Protein AF-A0A2E8SQ05-F1 (afdb_monomer_lite)

Sequence (276 aa):
MAEPPDSGTPGEGAPTALEGGAYDLIKQRLNDQGATLREELGKLDERRAQVFGSKKLELKKMARVSTQLNCEPRDMIQLGHDHFLFGFNVELGLKQGQLSDVFAVYDYDEAAEEFKEGDLSILHDAKFQERFGVMFSVNKDARFHRFAQVGSNFYMVFRTGSKVGDVTVYKWLINPDGQLVYDHDRAANEYLTTAFPAEFNFQWINPTPSDVRHGDNPHVSIQDRVFVECVGGDLTIKIEDNTATGEGIYSEPVEDRNQKVDDAEIQYAIQGALIL

Secondary structure (DSSP, 8-state):
-PPPP---PPPTTS-SS-SSHHHHHHHHHHHHHHHHHHHHHHHHHHHHHHHH------------PPPSS-EEEEEEEEETTTEEEEEEEE--SS----GGGTEEEEEEETTTTEEEEE-GGGG--HHHHHHHHHHHHH-TT-EEEEEEEETTEEEEEEE-SSSTT-EEEEEEEE-TTS-EEEEESB-HHHHHHHSS--SSSS--BPPPGGGEEPSSS-EEEETTTEEEEEETTEEEEESS--SSS---SEEEE-SSTT--GGG----B-EETTEE-

pLDDT: mean 86.64, std 13.63, range [35.69, 98.25]

Radius of gyration: 29.86 Å; chains: 1; bounding box: 70×53×77 Å

Structure (mmCIF, N/CA/C/O backbone):
data_AF-A0A2E8SQ05-F1
#
_entry.id   AF-A0A2E8SQ05-F1
#
loop_
_atom_site.group_PDB
_atom_site.id
_atom_site.type_symbol
_atom_site.label_atom_id
_atom_site.label_alt_id
_atom_site.label_comp_id
_atom_site.label_asym_id
_atom_site.label_entity_id
_atom_site.label_seq_id
_atom_site.pdbx_PDB_ins_code
_atom_site.Cartn_x
_atom_site.Cartn_y
_atom_site.Cartn_z
_atom_site.occupancy
_atom_site.B_iso_or_equiv
_atom_site.auth_seq_id
_atom_site.auth_comp_id
_atom_site.auth_asym_id
_atom_site.auth_atom_id
_atom_site.pdbx_PDB_model_num
ATOM 1 N N . MET A 1 1 ? 33.807 3.187 16.798 1.00 40.59 1 MET A N 1
ATOM 2 C CA . MET A 1 1 ? 34.301 2.873 18.153 1.00 40.59 1 MET A CA 1
ATOM 3 C C . MET A 1 1 ? 33.608 3.851 19.086 1.00 40.59 1 MET A C 1
ATOM 5 O O . MET A 1 1 ? 34.033 4.994 19.142 1.00 40.59 1 MET A O 1
ATOM 9 N N . ALA A 1 2 ? 32.460 3.476 19.650 1.00 38.06 2 ALA A N 1
ATOM 10 C CA . ALA A 1 2 ? 31.733 4.334 20.585 1.00 38.06 2 ALA A CA 1
ATOM 11 C C . ALA A 1 2 ? 32.234 4.038 22.004 1.00 38.06 2 ALA A C 1
ATOM 13 O O . ALA A 1 2 ? 32.417 2.868 22.345 1.00 38.06 2 ALA A O 1
ATOM 14 N N . GLU A 1 3 ? 32.514 5.088 22.774 1.00 42.22 3 GLU A N 1
ATOM 15 C CA . GLU A 1 3 ? 32.929 4.990 24.174 1.00 42.22 3 GLU A CA 1
ATOM 16 C C . GLU A 1 3 ? 31.836 4.333 25.033 1.00 42.22 3 GLU A C 1
ATOM 18 O O . GLU A 1 3 ? 30.645 4.501 24.749 1.00 42.22 3 GLU A O 1
ATOM 23 N N . PRO A 1 4 ? 32.219 3.562 26.068 1.00 40.75 4 PRO A N 1
ATOM 24 C CA . PRO A 1 4 ? 31.259 2.983 26.992 1.00 40.75 4 PRO A CA 1
ATOM 25 C C . PRO A 1 4 ? 30.628 4.089 27.855 1.00 40.75 4 PRO A C 1
ATOM 27 O O . PRO A 1 4 ? 31.281 5.097 28.131 1.00 40.75 4 PRO A O 1
ATOM 30 N N . PRO A 1 5 ? 29.367 3.925 28.287 1.00 42.03 5 PRO A N 1
ATOM 31 C CA . PRO A 1 5 ? 28.694 4.931 29.091 1.00 42.03 5 PRO A CA 1
ATOM 32 C C . PRO A 1 5 ? 29.326 5.039 30.484 1.00 42.03 5 PRO A C 1
ATOM 34 O O . PRO A 1 5 ? 29.653 4.033 31.115 1.00 42.03 5 PRO A O 1
ATOM 37 N N . ASP A 1 6 ? 29.463 6.284 30.936 1.00 47.88 6 ASP A N 1
ATOM 38 C CA . ASP A 1 6 ? 29.950 6.695 32.250 1.00 47.88 6 ASP A CA 1
ATOM 39 C C . ASP A 1 6 ? 29.041 6.141 33.358 1.00 47.88 6 ASP A C 1
ATOM 41 O O . ASP A 1 6 ? 27.915 6.598 33.579 1.00 47.88 6 ASP A O 1
ATOM 45 N N . SER A 1 7 ? 29.510 5.088 34.025 1.00 46.34 7 SER A N 1
ATOM 46 C CA . SER A 1 7 ? 28.875 4.524 35.209 1.00 46.34 7 SER A CA 1
ATOM 47 C C . SER A 1 7 ? 29.194 5.427 36.399 1.00 46.34 7 SER A C 1
ATOM 49 O O . SER A 1 7 ? 30.229 5.262 37.046 1.00 46.34 7 SER A O 1
ATOM 51 N N . GLY A 1 8 ? 28.307 6.396 36.640 1.00 42.50 8 GLY A N 1
ATOM 52 C CA . GLY A 1 8 ? 28.412 7.374 37.719 1.00 42.50 8 GLY A CA 1
ATOM 53 C C . GLY A 1 8 ? 28.815 6.766 39.067 1.00 42.50 8 GLY A C 1
ATOM 54 O O . GLY A 1 8 ? 28.400 5.669 39.442 1.00 42.50 8 GLY A O 1
ATOM 55 N N . THR A 1 9 ? 29.651 7.505 39.791 1.00 49.28 9 THR A N 1
ATOM 56 C CA . THR A 1 9 ? 30.243 7.117 41.072 1.00 49.28 9 THR A CA 1
ATOM 57 C C . THR A 1 9 ? 29.165 6.785 42.118 1.00 49.28 9 THR A C 1
ATOM 59 O O . THR A 1 9 ? 28.257 7.598 42.316 1.00 49.28 9 THR A O 1
ATOM 62 N N . PRO A 1 10 ? 29.244 5.644 42.833 1.00 45.12 10 PRO A N 1
ATOM 63 C CA . PRO A 1 10 ? 28.259 5.297 43.853 1.00 45.12 10 PRO A CA 1
ATOM 64 C C . PRO A 1 10 ? 28.357 6.236 45.059 1.00 45.12 10 PRO A C 1
ATOM 66 O O . PRO A 1 10 ? 29.438 6.441 45.611 1.00 45.12 10 PRO A O 1
ATOM 69 N N . GLY A 1 11 ? 27.217 6.787 45.482 1.00 41.09 11 GLY A N 1
ATOM 70 C CA . GLY A 1 11 ? 27.104 7.542 46.728 1.00 41.09 11 GLY A CA 1
ATOM 71 C C . GLY A 1 11 ? 27.398 6.664 47.949 1.00 41.09 11 GLY A C 1
ATOM 72 O O . GLY A 1 11 ? 26.897 5.544 48.060 1.00 41.09 11 GLY A O 1
ATOM 73 N N . GLU A 1 12 ? 28.211 7.188 48.866 1.00 44.25 12 GLU A N 1
ATOM 74 C CA . GLU A 1 12 ? 28.531 6.580 50.160 1.00 44.25 12 GLU A CA 1
ATOM 75 C C . GLU A 1 12 ? 27.255 6.306 50.975 1.00 44.25 12 GLU A C 1
ATOM 77 O O . GLU A 1 12 ? 26.522 7.233 51.322 1.00 44.25 12 GLU A O 1
ATOM 82 N N . GLY A 1 13 ? 27.010 5.033 51.316 1.00 48.56 13 GLY A N 1
ATOM 83 C CA . GLY A 1 13 ? 26.038 4.662 52.354 1.00 48.56 13 GLY A CA 1
ATOM 84 C C . GLY A 1 13 ? 25.054 3.525 52.057 1.00 48.56 13 GLY A C 1
ATOM 85 O O . GLY A 1 13 ? 24.165 3.301 52.875 1.00 48.56 13 GLY A O 1
ATOM 86 N N . ALA A 1 14 ? 25.180 2.783 50.952 1.00 35.69 14 ALA A N 1
ATOM 87 C CA . ALA A 1 14 ? 24.379 1.573 50.720 1.00 35.69 14 ALA A CA 1
ATOM 88 C C . ALA A 1 14 ? 25.162 0.299 51.111 1.00 35.69 14 ALA A C 1
ATOM 90 O O . ALA A 1 14 ? 26.356 0.213 50.821 1.00 35.69 14 ALA A O 1
ATOM 91 N N . PRO A 1 15 ? 24.535 -0.694 51.774 1.00 42.50 15 PRO A N 1
ATOM 92 C CA . PRO A 1 15 ? 25.227 -1.879 52.267 1.00 42.50 15 PRO A CA 1
ATOM 93 C C . PRO A 1 15 ? 25.796 -2.711 51.111 1.00 42.50 15 PRO A C 1
ATOM 95 O O . PRO A 1 15 ? 25.073 -3.318 50.321 1.00 42.50 15 PRO A O 1
ATOM 98 N N . THR A 1 16 ? 27.122 -2.770 51.069 1.00 50.41 16 THR A N 1
ATOM 99 C CA . THR A 1 16 ? 27.985 -3.600 50.224 1.00 50.41 16 THR A CA 1
ATOM 100 C C . THR A 1 16 ? 27.879 -5.086 50.599 1.00 50.41 16 THR A C 1
ATOM 102 O O . THR A 1 16 ? 28.820 -5.681 51.119 1.00 50.41 16 THR A O 1
ATOM 105 N N . ALA A 1 17 ? 26.708 -5.701 50.382 1.00 46.59 17 ALA A N 1
ATOM 106 C CA . ALA A 1 17 ? 26.493 -7.127 50.678 1.00 46.59 17 ALA A CA 1
ATOM 107 C C . ALA A 1 17 ? 25.521 -7.881 49.738 1.00 46.59 17 ALA A C 1
ATOM 109 O O . ALA A 1 17 ? 25.139 -9.007 50.054 1.00 46.59 17 ALA A O 1
ATOM 110 N N . LEU A 1 18 ? 25.114 -7.314 48.593 1.00 47.00 18 LEU A N 1
ATOM 111 C CA . LEU A 1 18 ? 24.154 -7.956 47.668 1.00 47.00 18 LEU A CA 1
ATOM 112 C C . LEU A 1 18 ? 24.484 -7.803 46.167 1.00 47.00 18 LEU A C 1
ATOM 114 O O . LEU A 1 18 ? 23.642 -8.107 45.324 1.00 47.00 18 LEU A O 1
ATOM 118 N N . GLU A 1 19 ? 25.693 -7.376 45.800 1.00 51.09 19 GLU A N 1
ATOM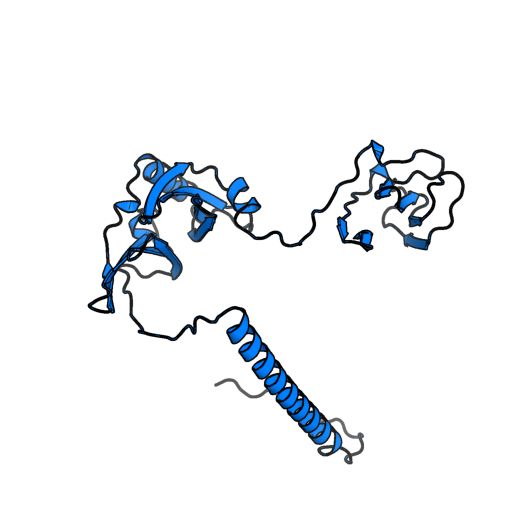 119 C CA . GLU A 1 19 ? 26.110 -7.332 44.391 1.00 51.09 19 GLU A CA 1
ATOM 120 C C . GLU A 1 19 ? 26.580 -8.720 43.921 1.00 51.09 19 GLU A C 1
ATOM 122 O O . GLU A 1 19 ? 27.556 -9.270 44.428 1.00 51.09 19 GLU A O 1
ATOM 127 N N . GLY A 1 20 ? 25.845 -9.309 42.971 1.00 55.41 20 GLY A N 1
ATOM 128 C CA . GLY A 1 20 ? 26.181 -10.565 42.287 1.00 55.41 20 GLY A CA 1
ATOM 129 C C . GLY A 1 20 ? 25.083 -11.624 42.396 1.00 55.41 20 GLY A C 1
ATOM 130 O O . GLY A 1 20 ? 24.397 -11.923 41.428 1.00 55.41 20 GLY A O 1
ATOM 131 N N . GLY A 1 21 ? 24.828 -12.160 43.592 1.00 72.06 21 GLY A N 1
ATOM 132 C CA . GLY A 1 21 ? 24.039 -13.395 43.734 1.00 72.06 21 GLY A CA 1
ATOM 133 C C . GLY A 1 21 ? 22.577 -13.322 43.268 1.00 72.06 21 GLY A C 1
ATOM 134 O O . GLY A 1 21 ? 22.122 -14.188 42.525 1.00 72.06 21 GLY A O 1
ATOM 135 N N . ALA A 1 22 ? 21.819 -12.306 43.694 1.00 82.38 22 ALA A N 1
ATOM 136 C CA . ALA A 1 22 ? 20.383 -12.235 43.400 1.00 82.38 22 ALA A CA 1
ATOM 137 C C . ALA A 1 22 ? 20.098 -11.832 41.944 1.00 82.38 22 ALA A C 1
ATOM 139 O O . ALA A 1 22 ? 19.229 -12.418 41.298 1.00 82.38 22 ALA A O 1
ATOM 140 N N . TYR A 1 23 ? 20.850 -10.860 41.422 1.00 86.12 23 TYR A N 1
ATOM 141 C CA . TYR A 1 23 ? 20.726 -10.412 40.036 1.00 86.12 23 TYR A CA 1
ATOM 142 C C . TYR A 1 23 ? 21.141 -11.512 39.053 1.00 86.12 23 TYR A C 1
ATOM 144 O O . TYR A 1 23 ? 20.375 -11.829 38.139 1.00 86.12 23 TYR A O 1
ATOM 152 N N . ASP A 1 24 ? 22.294 -12.154 39.272 1.00 88.12 24 ASP A N 1
ATOM 153 C CA . ASP A 1 24 ? 22.778 -13.213 38.383 1.00 88.12 24 ASP A CA 1
ATOM 154 C C . ASP A 1 24 ? 21.857 -14.439 38.413 1.00 88.12 24 ASP A C 1
ATOM 156 O O . ASP A 1 24 ? 21.588 -15.035 37.369 1.00 88.12 24 ASP A O 1
ATOM 160 N N . LEU A 1 25 ? 21.273 -14.760 39.574 1.00 90.69 25 LEU A N 1
ATOM 161 C CA . LEU A 1 25 ? 20.281 -15.828 39.700 1.00 90.69 25 LEU A CA 1
ATOM 162 C C . LEU A 1 25 ? 18.993 -15.523 38.920 1.00 90.69 25 LEU A C 1
ATOM 164 O O . LEU A 1 25 ? 18.458 -16.405 38.247 1.00 90.69 25 LEU A O 1
ATOM 168 N N . ILE A 1 26 ? 18.478 -14.291 38.996 1.00 91.69 26 ILE A N 1
ATOM 169 C CA . ILE A 1 26 ? 17.289 -13.881 38.231 1.00 91.69 26 ILE A CA 1
ATOM 170 C C . ILE A 1 26 ? 17.593 -13.912 36.730 1.00 91.69 26 ILE A C 1
ATOM 172 O O . ILE A 1 26 ? 16.801 -14.451 35.956 1.00 91.69 26 ILE A O 1
ATOM 176 N N . LYS A 1 27 ? 18.756 -13.402 36.313 1.00 93.75 27 LYS A N 1
ATOM 177 C CA . LYS A 1 27 ? 19.206 -13.425 34.916 1.00 93.75 27 LYS A CA 1
ATOM 178 C C . LYS A 1 27 ? 19.327 -14.851 34.379 1.00 93.75 27 LYS A C 1
ATOM 180 O O . LYS A 1 27 ? 18.863 -15.124 33.274 1.00 93.75 27 LYS A O 1
ATOM 185 N N . GLN A 1 28 ? 19.903 -15.765 35.159 1.00 94.69 28 GLN A N 1
ATOM 186 C CA . GLN A 1 28 ? 19.996 -17.176 34.789 1.00 94.69 28 GLN A CA 1
ATOM 187 C C . GLN A 1 28 ? 18.604 -17.794 34.612 1.00 94.69 28 GLN A C 1
ATOM 189 O O . GLN A 1 28 ? 18.329 -18.375 33.567 1.00 94.69 28 GLN A O 1
ATOM 194 N N . ARG A 1 29 ? 17.685 -17.577 35.562 1.00 95.38 29 ARG A N 1
ATOM 195 C CA . ARG A 1 29 ? 16.304 -18.082 35.465 1.00 95.38 29 ARG A CA 1
ATOM 196 C C . ARG A 1 29 ? 15.565 -17.561 34.234 1.00 95.38 29 ARG A C 1
ATOM 198 O O . ARG A 1 29 ? 14.868 -18.330 33.579 1.00 95.38 29 ARG A O 1
ATOM 205 N N . LEU A 1 30 ? 15.716 -16.276 33.909 1.00 96.06 30 LEU A N 1
ATOM 206 C CA . LEU A 1 30 ? 15.117 -15.692 32.706 1.00 96.06 30 LEU A CA 1
ATOM 207 C C . LEU A 1 30 ? 15.701 -16.305 31.427 1.00 96.06 30 LEU A C 1
ATOM 209 O O . LEU A 1 30 ? 14.957 -16.582 30.488 1.00 96.06 30 LEU A O 1
ATOM 213 N N . ASN A 1 31 ? 17.009 -16.567 31.393 1.00 96.38 31 ASN A N 1
ATOM 214 C CA . ASN A 1 31 ? 17.643 -17.244 30.263 1.00 96.38 31 ASN A CA 1
ATOM 215 C C . ASN A 1 31 ? 17.150 -18.687 30.102 1.00 96.38 31 ASN A C 1
ATOM 217 O O . ASN A 1 31 ? 16.868 -19.093 28.973 1.00 96.38 31 ASN A O 1
ATOM 221 N N . ASP A 1 32 ? 16.996 -19.426 31.202 1.00 96.88 32 ASP A N 1
ATOM 222 C CA . ASP A 1 32 ? 16.498 -20.807 31.206 1.00 96.88 32 ASP A CA 1
ATOM 223 C C . ASP A 1 32 ? 15.031 -20.873 30.743 1.00 96.88 32 ASP A C 1
ATOM 225 O O . ASP A 1 32 ? 14.661 -21.694 29.897 1.00 96.88 32 ASP A O 1
ATOM 229 N N . GLN A 1 33 ? 14.191 -19.950 31.225 1.00 96.56 33 GLN A N 1
ATOM 230 C CA . GLN A 1 33 ? 12.811 -19.798 30.751 1.00 96.56 33 GLN A CA 1
ATOM 231 C C . GLN A 1 33 ? 12.761 -19.410 29.271 1.00 96.56 33 GLN A C 1
ATOM 233 O O . GLN A 1 33 ? 11.983 -19.982 28.510 1.00 96.56 33 GLN A O 1
ATOM 238 N N . GLY A 1 34 ? 13.622 -18.486 28.837 1.00 97.50 34 GLY A N 1
ATOM 239 C CA . GLY A 1 34 ? 13.743 -18.104 27.433 1.00 97.50 34 GLY A CA 1
ATOM 240 C C . GLY A 1 34 ? 14.205 -19.260 26.544 1.00 97.50 34 GLY A C 1
ATOM 241 O O . GLY A 1 34 ? 13.748 -19.375 25.409 1.00 97.50 34 GLY A O 1
ATOM 242 N N . ALA A 1 35 ? 15.086 -20.132 27.040 1.00 97.25 35 ALA A N 1
ATOM 243 C CA . ALA A 1 35 ? 15.515 -21.332 26.326 1.00 97.25 35 ALA A CA 1
ATOM 244 C C . ALA A 1 35 ? 14.366 -22.337 26.185 1.00 97.25 35 ALA A C 1
ATOM 246 O O . ALA A 1 35 ? 14.103 -22.794 25.075 1.00 97.25 35 ALA A O 1
ATOM 247 N N . THR A 1 36 ? 13.634 -22.584 27.273 1.00 97.25 36 THR A N 1
ATOM 248 C CA . THR A 1 36 ? 12.448 -23.453 27.278 1.00 97.25 36 THR A CA 1
ATOM 249 C C . THR A 1 36 ? 11.384 -22.937 26.306 1.00 97.25 36 THR A C 1
ATOM 251 O O . THR A 1 36 ? 10.864 -23.687 25.486 1.00 97.25 36 THR A O 1
ATOM 254 N N . LEU A 1 37 ? 11.100 -21.631 26.333 1.00 96.94 37 LEU A N 1
ATOM 255 C CA . LEU A 1 37 ? 10.136 -21.011 25.425 1.00 96.94 37 LEU A CA 1
ATOM 256 C C . LEU A 1 37 ? 10.558 -21.143 23.957 1.00 96.94 37 LEU A C 1
ATOM 258 O O . LEU A 1 37 ? 9.723 -21.442 23.109 1.00 96.94 37 LEU A O 1
ATOM 262 N N . ARG A 1 38 ? 11.844 -20.937 23.642 1.00 97.06 38 ARG A N 1
ATOM 263 C CA . ARG A 1 38 ? 12.364 -21.124 22.278 1.00 97.06 38 ARG A CA 1
ATOM 264 C C . ARG A 1 38 ? 12.223 -22.568 21.802 1.00 97.06 38 ARG A C 1
ATOM 266 O O . ARG A 1 38 ? 11.907 -22.774 20.635 1.00 97.06 38 ARG A O 1
ATOM 273 N N . GLU A 1 39 ? 12.439 -23.545 22.680 1.00 97.75 39 GLU A N 1
ATOM 274 C CA . GLU A 1 39 ? 12.264 -24.962 22.352 1.00 97.75 39 GLU A CA 1
ATOM 275 C C . GLU A 1 39 ? 10.798 -25.286 22.025 1.00 97.75 39 GLU A C 1
ATOM 277 O O . GLU A 1 39 ? 10.510 -25.863 20.977 1.00 97.75 39 GLU A O 1
ATOM 282 N N . GLU A 1 40 ? 9.863 -24.862 22.877 1.00 97.56 40 GLU A N 1
ATOM 283 C CA . GLU A 1 40 ? 8.429 -25.089 22.661 1.00 97.56 40 GLU A CA 1
ATOM 284 C C . GLU A 1 40 ? 7.907 -24.355 21.416 1.00 97.56 40 GLU A C 1
ATOM 286 O O . GLU A 1 40 ? 7.139 -24.923 20.636 1.00 97.56 40 GLU A O 1
ATOM 291 N N . LEU A 1 41 ? 8.379 -23.128 21.165 1.00 96.56 41 LEU A N 1
ATOM 292 C CA . LEU A 1 41 ? 8.089 -22.403 19.924 1.00 96.56 41 LEU A CA 1
ATOM 293 C C . LEU A 1 41 ? 8.635 -23.133 18.691 1.00 96.56 41 LEU A C 1
ATOM 295 O O . LEU A 1 41 ? 7.953 -23.180 17.671 1.00 96.56 41 LEU A O 1
ATOM 299 N N . GLY A 1 42 ? 9.827 -23.728 18.785 1.00 95.25 42 GLY A N 1
ATOM 300 C CA . GLY A 1 42 ? 10.402 -24.547 17.718 1.00 95.25 42 GLY A CA 1
ATOM 301 C C . GLY A 1 42 ? 9.530 -25.760 17.389 1.00 95.25 42 GLY A C 1
ATOM 302 O O . GLY A 1 42 ? 9.169 -25.958 16.231 1.00 95.25 42 GLY A O 1
ATOM 303 N N . LYS A 1 43 ? 9.098 -26.516 18.409 1.00 96.62 43 LYS A N 1
ATOM 304 C CA . LYS A 1 43 ? 8.174 -27.657 18.241 1.00 96.62 43 LYS A CA 1
ATOM 305 C C . LYS A 1 43 ? 6.847 -27.229 17.607 1.00 96.62 43 LYS A C 1
ATOM 307 O O . LYS A 1 43 ? 6.312 -27.927 16.743 1.00 96.62 43 LYS A O 1
ATOM 312 N N . LEU A 1 44 ? 6.310 -26.080 18.025 1.00 95.50 44 LEU A N 1
ATOM 313 C CA . LEU A 1 44 ? 5.085 -25.519 17.459 1.00 95.50 44 LEU A CA 1
ATOM 314 C C . LEU A 1 44 ? 5.264 -25.138 15.984 1.00 95.50 44 LEU A C 1
ATOM 316 O O . LEU A 1 44 ? 4.392 -25.452 15.173 1.00 95.50 44 LEU A O 1
ATOM 320 N N . ASP A 1 45 ? 6.378 -24.497 15.622 1.00 90.44 45 ASP A N 1
ATOM 321 C CA . ASP A 1 45 ? 6.659 -24.112 14.237 1.00 90.44 45 ASP A CA 1
ATOM 322 C C . ASP A 1 45 ? 6.892 -25.329 13.334 1.00 90.44 45 ASP A C 1
ATOM 324 O O . ASP A 1 45 ? 6.348 -25.386 12.233 1.00 90.44 45 ASP A O 1
ATOM 328 N N . GLU A 1 46 ? 7.593 -26.357 13.817 1.00 92.81 46 GLU A N 1
ATOM 329 C CA . GLU A 1 46 ? 7.723 -27.634 13.109 1.00 92.81 46 GLU A CA 1
ATOM 330 C C . GLU A 1 46 ? 6.356 -28.273 12.861 1.00 92.81 46 GLU A C 1
ATOM 332 O O . GLU A 1 46 ? 6.061 -28.734 11.754 1.00 92.81 46 GLU A O 1
ATOM 337 N N . ARG A 1 47 ? 5.477 -28.266 13.870 1.00 93.69 47 ARG A N 1
ATOM 338 C CA . ARG A 1 47 ? 4.125 -28.801 13.713 1.00 93.69 47 ARG A CA 1
ATOM 339 C C . ARG A 1 47 ? 3.297 -27.971 12.737 1.00 93.69 47 ARG A C 1
ATOM 341 O O . ARG A 1 47 ? 2.592 -28.544 11.907 1.00 93.69 47 ARG A O 1
ATOM 348 N N . ARG A 1 48 ? 3.403 -26.641 12.797 1.00 92.75 48 ARG A N 1
ATOM 349 C CA . ARG A 1 48 ? 2.785 -25.718 11.836 1.00 92.75 48 ARG A CA 1
ATOM 350 C C . ARG A 1 48 ? 3.262 -26.030 10.417 1.00 92.75 48 ARG A C 1
ATOM 352 O O . ARG A 1 48 ? 2.432 -26.191 9.529 1.00 92.75 48 ARG A O 1
ATOM 359 N N . ALA A 1 49 ? 4.568 -26.191 10.218 1.00 89.12 49 ALA A N 1
ATOM 360 C CA . ALA A 1 49 ? 5.163 -26.544 8.935 1.00 89.12 49 ALA A CA 1
ATOM 361 C C . ALA A 1 49 ? 4.686 -27.912 8.416 1.00 89.12 49 ALA A C 1
ATOM 363 O O . ALA A 1 49 ? 4.453 -28.056 7.222 1.00 89.12 49 ALA A O 1
ATOM 364 N N . GLN A 1 50 ? 4.490 -28.908 9.286 1.00 91.44 50 GLN A N 1
ATOM 365 C CA . GLN A 1 50 ? 3.935 -30.211 8.893 1.00 91.44 50 GLN A CA 1
ATOM 366 C C . GLN A 1 50 ? 2.463 -30.128 8.468 1.00 91.44 50 GLN A C 1
ATOM 368 O O . GLN A 1 50 ? 2.076 -30.765 7.493 1.00 91.44 50 GLN A O 1
ATOM 373 N N . VAL A 1 51 ? 1.634 -29.384 9.210 1.00 92.19 51 VAL A N 1
ATOM 374 C CA . VAL A 1 51 ? 0.182 -29.309 8.962 1.00 92.19 51 VAL A CA 1
ATOM 375 C C . VAL A 1 51 ? -0.139 -28.424 7.761 1.00 92.19 51 VAL A C 1
ATOM 377 O O . VAL A 1 51 ? -0.970 -28.790 6.935 1.00 92.19 51 VAL A O 1
ATOM 380 N N . PHE A 1 52 ? 0.508 -27.263 7.664 1.00 89.69 52 PHE A N 1
ATOM 381 C CA . PHE A 1 52 ? 0.211 -26.261 6.638 1.00 89.69 52 PHE A CA 1
ATOM 382 C C . PHE A 1 52 ? 1.174 -26.312 5.444 1.00 89.69 52 PHE A C 1
ATOM 384 O O . PHE A 1 52 ? 0.957 -25.617 4.452 1.00 89.69 52 PHE A O 1
ATOM 391 N N . GLY A 1 53 ? 2.227 -27.130 5.524 1.00 83.00 53 GLY A N 1
ATOM 392 C CA . GLY A 1 53 ? 3.375 -27.047 4.629 1.00 83.00 53 GLY A CA 1
ATOM 393 C C . GLY A 1 53 ? 4.281 -25.867 4.993 1.00 83.00 53 GLY A C 1
ATOM 394 O O . GLY A 1 53 ? 3.850 -24.856 5.551 1.00 83.00 53 GLY A O 1
ATOM 395 N N . SER A 1 54 ? 5.563 -25.969 4.655 1.00 79.31 54 SER A N 1
ATOM 396 C CA . SER A 1 54 ? 6.477 -24.830 4.677 1.00 79.31 54 SER A CA 1
ATOM 397 C C . SER A 1 54 ? 7.249 -24.756 3.366 1.00 79.31 54 SER A C 1
ATOM 399 O O . SER A 1 54 ? 7.657 -25.767 2.797 1.00 79.31 54 SER A O 1
ATOM 401 N N . LYS A 1 55 ? 7.444 -23.535 2.866 1.00 74.88 55 LYS A N 1
ATOM 402 C CA . LYS A 1 55 ? 8.453 -23.246 1.848 1.00 74.88 55 LYS A CA 1
ATOM 403 C C . LYS A 1 55 ? 9.603 -22.572 2.568 1.00 74.88 55 LYS A C 1
ATOM 405 O O . LYS A 1 55 ? 9.477 -21.427 2.997 1.00 74.88 55 LYS A O 1
ATOM 410 N N . LYS A 1 56 ? 10.700 -23.302 2.757 1.00 74.81 56 LYS A N 1
ATOM 411 C CA . LYS A 1 56 ? 11.915 -22.712 3.310 1.00 74.81 56 LYS A CA 1
ATOM 412 C C . LYS A 1 56 ? 12.451 -21.714 2.287 1.00 74.81 56 LYS A C 1
ATOM 414 O O . LYS A 1 56 ? 12.790 -22.099 1.173 1.00 74.81 56 LYS A O 1
ATOM 419 N N . LEU A 1 57 ? 12.489 -20.441 2.664 1.00 80.56 57 LEU A N 1
ATOM 420 C CA . LEU A 1 57 ? 13.197 -19.427 1.898 1.00 80.56 57 LEU A CA 1
ATOM 421 C C . LEU A 1 57 ? 14.676 -19.547 2.253 1.00 80.56 57 LEU A C 1
ATOM 423 O O . LEU A 1 57 ? 15.057 -19.421 3.416 1.00 80.56 57 LEU A O 1
ATOM 427 N N . GLU A 1 58 ? 15.501 -19.824 1.257 1.00 84.81 58 GLU A N 1
ATOM 428 C CA . GLU A 1 58 ? 16.950 -19.816 1.391 1.00 84.81 58 GLU A CA 1
ATOM 429 C C . GLU A 1 58 ? 17.553 -18.886 0.347 1.00 84.81 58 GLU A C 1
ATOM 431 O O . GLU A 1 58 ? 17.015 -18.719 -0.750 1.00 84.81 58 GLU A O 1
ATOM 436 N N . LEU A 1 59 ? 18.659 -18.233 0.707 1.00 85.25 59 LEU A N 1
ATOM 437 C CA . LEU A 1 59 ? 19.377 -17.378 -0.224 1.00 85.25 59 LEU A CA 1
ATOM 438 C C . LEU A 1 59 ? 20.030 -18.264 -1.286 1.00 85.25 59 LEU A C 1
ATOM 440 O O . LEU A 1 59 ? 21.089 -18.839 -1.047 1.00 85.25 59 LEU A O 1
ATOM 444 N N . LYS A 1 60 ? 19.395 -18.361 -2.454 1.00 83.69 60 LYS A N 1
ATOM 445 C CA . LYS A 1 60 ? 19.915 -19.136 -3.585 1.00 83.69 60 LYS A CA 1
ATOM 446 C C . LYS A 1 60 ? 21.157 -18.476 -4.195 1.00 83.69 60 LYS A C 1
ATOM 448 O O . LYS A 1 60 ? 22.163 -19.137 -4.425 1.00 83.69 60 LYS A O 1
ATOM 453 N N . LYS A 1 61 ? 21.098 -17.160 -4.431 1.00 82.75 61 LYS A N 1
ATOM 454 C CA . LYS A 1 61 ? 22.178 -16.378 -5.049 1.00 82.75 61 LYS A CA 1
ATOM 455 C C . LYS A 1 61 ? 22.080 -14.908 -4.653 1.00 82.75 61 LYS A C 1
ATOM 457 O O . LYS A 1 61 ? 20.995 -14.400 -4.383 1.00 82.75 61 LYS A O 1
ATOM 462 N N . MET A 1 62 ? 23.222 -14.227 -4.643 1.00 83.94 62 MET A N 1
ATOM 463 C CA . MET A 1 62 ? 23.305 -12.774 -4.516 1.00 83.94 62 MET A CA 1
ATOM 464 C C . MET A 1 62 ? 23.774 -12.199 -5.851 1.00 83.94 62 MET A C 1
ATOM 466 O O . MET A 1 62 ? 24.821 -12.598 -6.360 1.00 83.94 62 MET A O 1
ATOM 470 N N . ALA A 1 63 ? 23.011 -11.262 -6.402 1.00 81.00 63 ALA A N 1
ATOM 471 C CA . ALA A 1 63 ? 23.378 -10.510 -7.594 1.00 81.00 63 ALA A CA 1
ATOM 472 C C . ALA A 1 63 ? 23.576 -9.036 -7.230 1.00 81.00 63 ALA A C 1
ATOM 474 O O . ALA A 1 63 ? 22.946 -8.522 -6.304 1.00 81.00 63 ALA A O 1
ATOM 475 N N . ARG A 1 64 ? 24.464 -8.356 -7.956 1.00 81.94 64 ARG A N 1
ATOM 476 C CA . ARG A 1 64 ? 24.588 -6.899 -7.895 1.00 81.94 64 ARG A CA 1
ATOM 477 C C . ARG A 1 64 ? 23.961 -6.325 -9.148 1.00 81.94 64 ARG A C 1
ATOM 479 O O . ARG A 1 64 ? 24.405 -6.636 -10.246 1.00 81.94 64 ARG A O 1
ATOM 486 N N . VAL A 1 65 ? 22.952 -5.493 -8.951 1.00 74.69 65 VAL A N 1
ATOM 487 C CA . VAL A 1 65 ? 22.297 -4.748 -10.018 1.00 74.69 65 VAL A CA 1
ATOM 488 C C . VAL A 1 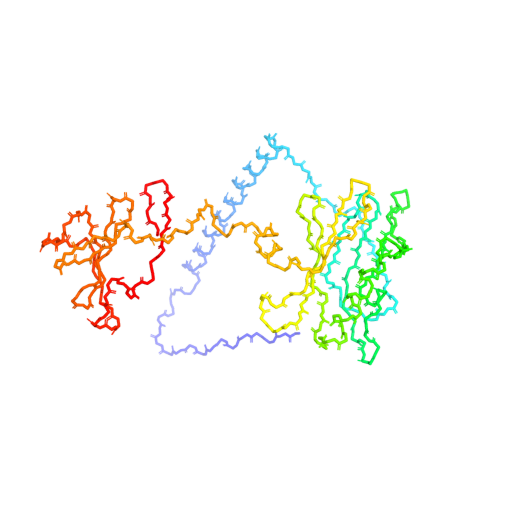65 ? 22.908 -3.352 -10.035 1.00 74.69 65 VAL A C 1
ATOM 490 O O . VAL A 1 65 ? 22.856 -2.641 -9.032 1.00 74.69 65 VAL A O 1
ATOM 493 N N . SER A 1 66 ? 23.563 -2.990 -11.136 1.00 74.00 66 SER A N 1
ATOM 494 C CA . SER A 1 66 ? 24.136 -1.656 -11.320 1.00 74.00 66 SER A CA 1
ATOM 495 C C . SER A 1 66 ? 23.132 -0.768 -12.037 1.00 74.00 66 SER A C 1
ATOM 497 O O . SER A 1 66 ? 22.657 -1.125 -13.107 1.00 74.00 66 SER A O 1
ATOM 499 N N . THR A 1 67 ? 22.839 0.398 -11.469 1.00 73.25 67 THR A N 1
ATOM 500 C CA . THR A 1 67 ? 22.054 1.443 -12.129 1.00 73.25 67 THR A CA 1
ATOM 501 C C . THR A 1 67 ? 22.976 2.414 -12.857 1.00 73.25 67 THR A C 1
ATOM 503 O O . THR A 1 67 ? 24.117 2.640 -12.447 1.00 73.25 67 THR A O 1
ATOM 506 N N . GLN A 1 68 ? 22.487 3.014 -13.943 1.00 74.69 68 GLN A N 1
ATOM 507 C CA . GLN A 1 68 ? 23.257 4.001 -14.711 1.00 74.69 68 GLN A CA 1
ATOM 508 C C . GLN A 1 68 ? 23.485 5.303 -13.928 1.00 74.69 68 GLN A C 1
ATOM 510 O O . GLN A 1 68 ? 24.507 5.969 -14.096 1.00 74.69 68 GLN A O 1
ATOM 515 N N . LEU A 1 69 ? 22.531 5.664 -13.067 1.00 79.44 69 LEU A N 1
ATOM 516 C CA . LEU A 1 69 ? 22.559 6.864 -12.237 1.00 79.44 69 LEU A CA 1
ATOM 517 C C . LEU A 1 69 ? 22.784 6.500 -10.768 1.00 79.44 69 LEU A C 1
ATOM 519 O O . LEU A 1 69 ? 22.350 5.444 -10.302 1.00 79.44 69 LEU A O 1
ATOM 523 N N . ASN A 1 70 ? 23.423 7.410 -10.028 1.00 84.62 70 ASN A N 1
ATOM 524 C CA . ASN A 1 70 ? 23.429 7.344 -8.571 1.00 84.62 70 ASN A CA 1
ATOM 525 C C . ASN A 1 70 ? 21.995 7.558 -8.073 1.00 84.62 70 ASN A C 1
ATOM 527 O O . ASN A 1 70 ? 21.416 8.623 -8.302 1.00 84.62 70 ASN A O 1
ATOM 531 N N . CYS A 1 71 ? 21.427 6.545 -7.429 1.00 88.69 71 CYS A N 1
ATOM 532 C CA . CYS A 1 71 ? 20.030 6.537 -7.031 1.00 88.69 71 CYS A CA 1
ATOM 533 C C . CYS A 1 71 ? 19.831 5.911 -5.650 1.00 88.69 71 CYS A C 1
ATOM 535 O O . CYS A 1 71 ? 20.596 5.048 -5.217 1.00 88.69 71 CYS A O 1
ATOM 537 N N . GLU A 1 72 ? 18.743 6.293 -4.996 1.00 91.69 72 GLU A N 1
ATOM 538 C CA . GLU A 1 72 ? 18.213 5.612 -3.825 1.00 91.69 72 GLU A CA 1
ATOM 539 C C . GLU A 1 72 ? 17.248 4.501 -4.283 1.00 91.69 72 GLU A C 1
ATOM 541 O O . GLU A 1 72 ? 16.196 4.814 -4.855 1.00 91.69 72 GLU A O 1
ATOM 546 N N . PRO A 1 73 ? 17.562 3.211 -4.053 1.00 92.56 73 PRO A N 1
ATOM 547 C CA . PRO A 1 73 ? 16.631 2.120 -4.326 1.00 92.56 73 PRO A CA 1
ATOM 548 C C . PRO A 1 73 ? 15.383 2.271 -3.450 1.00 92.56 73 PRO A C 1
ATOM 550 O O . PRO A 1 73 ? 15.499 2.503 -2.246 1.00 92.56 73 PRO A O 1
ATOM 553 N N . ARG A 1 74 ? 14.186 2.124 -4.030 1.00 95.00 74 ARG A N 1
ATOM 554 C CA . ARG A 1 74 ? 12.929 2.302 -3.284 1.00 95.00 74 ARG A CA 1
ATOM 555 C C . ARG A 1 74 ? 12.080 1.054 -3.217 1.00 95.00 74 ARG A C 1
ATOM 557 O O . ARG A 1 74 ? 11.621 0.720 -2.130 1.00 95.00 74 ARG A O 1
ATOM 564 N N . ASP A 1 75 ? 11.849 0.405 -4.350 1.00 96.31 75 ASP A N 1
ATOM 565 C CA . ASP A 1 75 ? 11.015 -0.790 -4.387 1.00 96.31 75 ASP A CA 1
ATOM 566 C C . ASP A 1 75 ? 11.293 -1.638 -5.628 1.00 96.31 75 ASP A C 1
ATOM 568 O O . ASP A 1 75 ? 11.794 -1.136 -6.635 1.00 96.31 75 ASP A O 1
ATOM 572 N N . MET A 1 76 ? 10.954 -2.920 -5.562 1.00 95.00 76 MET A N 1
ATOM 573 C CA . MET A 1 76 ? 11.069 -3.861 -6.670 1.00 95.00 76 MET A CA 1
ATOM 574 C C . MET A 1 76 ? 9.898 -4.835 -6.637 1.00 95.00 76 MET A C 1
ATOM 576 O O . MET A 1 76 ? 9.558 -5.374 -5.587 1.00 95.00 76 MET A O 1
ATOM 580 N N . ILE A 1 77 ? 9.308 -5.095 -7.799 1.00 95.38 77 ILE A N 1
ATOM 581 C CA . ILE A 1 77 ? 8.183 -6.015 -7.936 1.00 95.38 77 ILE A CA 1
ATOM 582 C C . ILE A 1 77 ? 8.376 -6.926 -9.142 1.00 95.38 77 ILE A C 1
ATOM 584 O O . ILE A 1 77 ? 8.884 -6.505 -10.179 1.00 95.38 77 ILE A O 1
ATOM 588 N N . GLN A 1 78 ? 7.978 -8.184 -8.994 1.00 94.81 78 GLN A N 1
ATOM 589 C CA . GLN A 1 78 ? 7.967 -9.157 -10.078 1.00 94.81 78 GLN A CA 1
ATOM 590 C C . GLN A 1 78 ? 6.724 -8.942 -10.947 1.00 94.81 78 GLN A C 1
ATOM 592 O O . GLN A 1 78 ? 5.612 -8.829 -10.431 1.00 94.81 78 GLN A O 1
ATOM 597 N N . LEU A 1 79 ? 6.915 -8.903 -12.261 1.00 93.75 79 LEU A N 1
ATOM 598 C CA . LEU A 1 79 ? 5.869 -8.854 -13.272 1.00 93.75 79 LEU A CA 1
ATOM 599 C C . LEU A 1 79 ? 5.873 -10.192 -14.021 1.00 93.75 79 LEU A C 1
ATOM 601 O O . LEU A 1 79 ? 6.835 -10.532 -14.703 1.00 93.75 79 LEU A O 1
ATOM 605 N N . GLY A 1 80 ? 4.812 -10.985 -13.882 1.00 88.62 80 GLY A N 1
ATOM 606 C CA . GLY A 1 80 ? 4.774 -12.318 -14.489 1.00 88.62 80 GLY A CA 1
ATOM 607 C C . GLY A 1 80 ? 5.780 -13.273 -13.835 1.00 88.62 80 GLY A C 1
ATOM 608 O O . GLY A 1 80 ? 5.768 -13.436 -12.615 1.00 88.62 80 GLY A O 1
ATOM 609 N N . HIS A 1 81 ? 6.616 -13.940 -14.638 1.00 86.19 81 HIS A N 1
ATOM 610 C CA . HIS A 1 81 ? 7.522 -14.993 -14.159 1.00 86.19 81 HIS A CA 1
ATOM 611 C C . HIS A 1 81 ? 8.975 -14.530 -13.992 1.00 86.19 81 HIS A C 1
ATOM 613 O O . HIS A 1 81 ? 9.591 -14.786 -12.962 1.00 86.19 81 HIS A O 1
ATOM 619 N N . ASP A 1 82 ? 9.534 -13.856 -14.985 1.00 89.12 82 ASP A N 1
ATOM 620 C CA . ASP A 1 82 ? 10.963 -13.555 -15.097 1.00 89.12 82 ASP A CA 1
ATOM 621 C C . ASP A 1 82 ? 11.260 -12.062 -15.254 1.00 89.12 82 ASP A C 1
ATOM 623 O O . ASP A 1 82 ? 12.424 -11.677 -15.227 1.00 89.12 82 ASP A O 1
ATOM 627 N N . HIS A 1 83 ? 10.241 -11.207 -15.329 1.00 91.75 83 HIS A N 1
ATOM 628 C CA . HIS A 1 83 ? 10.420 -9.763 -15.413 1.00 91.75 83 HIS A CA 1
ATOM 629 C C . HIS A 1 83 ? 10.294 -9.109 -14.039 1.00 91.75 83 HIS A C 1
ATOM 631 O O . HIS A 1 83 ? 9.442 -9.460 -13.223 1.00 91.75 83 HIS A O 1
ATOM 637 N N . PHE A 1 84 ? 11.126 -8.111 -13.783 1.00 94.31 84 PHE A N 1
ATOM 638 C CA . PHE A 1 84 ? 11.131 -7.342 -12.549 1.00 94.31 84 PHE A CA 1
ATOM 639 C C . PHE A 1 84 ? 11.126 -5.864 -12.882 1.00 94.31 84 PHE A C 1
ATOM 641 O O . PHE A 1 84 ? 11.960 -5.382 -13.645 1.00 94.31 84 PHE A O 1
ATOM 648 N N . LEU A 1 85 ? 10.207 -5.131 -12.270 1.00 95.56 85 LEU A N 1
ATOM 649 C CA . LEU A 1 85 ? 10.202 -3.683 -12.318 1.00 95.56 85 LEU A CA 1
ATOM 650 C C . LEU A 1 85 ? 10.851 -3.144 -11.051 1.00 95.56 85 LEU A C 1
ATOM 652 O O . LEU A 1 85 ? 10.415 -3.421 -9.933 1.00 95.56 85 LEU A O 1
ATOM 656 N N . PHE A 1 86 ? 11.897 -2.357 -11.244 1.00 94.75 86 PHE A N 1
ATOM 657 C CA . PHE A 1 86 ? 12.640 -1.706 -10.187 1.00 94.75 86 PHE A CA 1
ATOM 658 C C . PHE A 1 86 ? 12.360 -0.209 -10.203 1.00 94.75 86 PHE A C 1
ATOM 660 O O . PHE A 1 86 ? 12.439 0.431 -11.249 1.00 94.75 86 PHE A O 1
ATOM 667 N N . GLY A 1 87 ? 12.033 0.344 -9.039 1.00 94.94 87 GLY A N 1
ATOM 668 C CA . GLY A 1 87 ? 11.779 1.760 -8.840 1.00 94.94 87 GLY A CA 1
ATOM 669 C C . GLY A 1 87 ? 12.783 2.374 -7.873 1.00 94.94 87 GLY A C 1
ATOM 670 O O . GLY A 1 87 ? 13.094 1.818 -6.814 1.00 94.94 87 GLY A O 1
ATOM 671 N N . PHE A 1 88 ? 13.280 3.548 -8.231 1.00 93.56 88 PHE A N 1
ATOM 672 C CA . PHE A 1 88 ? 14.308 4.263 -7.491 1.00 93.56 88 PHE A CA 1
ATOM 673 C C . PHE A 1 88 ? 14.101 5.774 -7.598 1.00 93.56 88 PHE A C 1
ATOM 675 O O . PHE A 1 88 ? 13.337 6.264 -8.426 1.00 93.56 88 PHE A O 1
ATOM 682 N N . ASN A 1 89 ? 14.772 6.518 -6.724 1.00 92.25 89 ASN A N 1
ATOM 683 C CA . ASN A 1 89 ? 14.802 7.974 -6.772 1.00 92.25 89 ASN A CA 1
ATOM 684 C C . ASN A 1 89 ? 16.205 8.444 -7.122 1.00 92.25 89 ASN A C 1
ATOM 686 O O . ASN A 1 89 ? 17.192 7.938 -6.597 1.00 92.25 89 ASN A O 1
ATOM 690 N N . VAL A 1 90 ? 16.292 9.449 -7.975 1.00 87.06 90 VAL A N 1
ATOM 691 C CA . VAL A 1 90 ? 17.547 10.084 -8.371 1.00 87.06 90 VAL A CA 1
ATOM 692 C C . VAL A 1 90 ? 17.519 11.542 -7.948 1.00 87.06 90 VAL A C 1
ATOM 694 O O . VAL A 1 90 ? 16.522 12.239 -8.135 1.00 87.06 90 VAL A O 1
ATOM 697 N N . GLU A 1 91 ? 18.633 12.033 -7.415 1.00 77.44 91 GLU A N 1
ATOM 698 C CA . GLU A 1 91 ? 18.830 13.467 -7.205 1.00 77.44 91 GLU A CA 1
ATOM 699 C C . GLU A 1 91 ? 19.222 14.121 -8.533 1.00 77.44 91 GLU A C 1
ATOM 701 O O . GLU A 1 91 ? 20.365 14.516 -8.769 1.00 77.44 91 GLU A O 1
ATOM 706 N N . LEU A 1 92 ? 18.268 14.204 -9.455 1.00 64.25 92 LEU A N 1
ATOM 707 C CA . LEU A 1 92 ? 18.466 14.964 -10.676 1.00 64.25 92 LEU A CA 1
ATOM 708 C C . LEU A 1 92 ? 18.112 16.422 -10.400 1.00 64.25 92 LEU A C 1
ATOM 710 O O . LEU A 1 92 ? 16.959 16.742 -10.127 1.00 64.25 92 LEU A O 1
ATOM 714 N N . GLY A 1 93 ? 19.105 17.311 -10.479 1.00 67.06 93 GLY A N 1
ATOM 715 C CA . GLY A 1 93 ? 18.919 18.748 -10.254 1.00 67.06 93 GLY A CA 1
ATOM 716 C C . GLY A 1 93 ? 17.813 19.363 -11.128 1.00 67.06 93 GLY A C 1
ATOM 717 O O . GLY A 1 93 ? 16.695 19.556 -10.674 1.00 67.06 93 GLY A O 1
ATOM 718 N N . LEU A 1 94 ? 18.117 19.711 -12.384 1.00 60.59 94 LEU A N 1
ATOM 719 C CA . LEU A 1 94 ? 17.170 20.398 -13.291 1.00 60.59 94 LEU A CA 1
ATOM 720 C C . LEU A 1 94 ? 16.515 19.485 -14.341 1.00 60.59 94 LEU A C 1
ATOM 722 O O . LEU A 1 94 ? 15.618 19.924 -15.057 1.00 60.59 94 LEU A O 1
ATOM 726 N N . LYS A 1 95 ? 16.974 18.237 -14.473 1.00 57.56 95 LYS A N 1
ATOM 727 C CA . LYS A 1 95 ? 16.412 17.251 -15.406 1.00 57.56 95 LYS A CA 1
ATOM 728 C C . LYS A 1 95 ? 15.581 16.246 -14.619 1.00 57.56 95 LYS A C 1
ATOM 730 O O . LYS A 1 95 ? 16.112 15.220 -14.251 1.00 57.56 95 LYS A O 1
ATOM 735 N N . GLN A 1 96 ? 14.324 16.537 -14.319 1.00 61.44 96 GLN A N 1
ATOM 736 C CA . GLN A 1 96 ? 13.464 15.575 -13.624 1.00 61.44 96 GLN A CA 1
ATOM 737 C C . GLN A 1 96 ? 12.406 15.018 -14.575 1.00 61.44 96 GLN A C 1
ATOM 739 O O . GLN A 1 96 ? 11.831 15.769 -15.364 1.00 61.44 96 GLN A O 1
ATOM 744 N N . GLY A 1 97 ? 12.126 13.718 -14.462 1.00 67.62 97 GLY A N 1
ATOM 745 C CA . GLY A 1 97 ? 10.866 13.147 -14.931 1.00 67.62 97 GLY A CA 1
ATOM 746 C C . GLY A 1 97 ? 10.906 12.364 -16.241 1.00 67.62 97 GLY A C 1
ATOM 747 O O . GLY A 1 97 ? 9.858 12.260 -16.879 1.00 67.62 97 GLY A O 1
ATOM 748 N N . GLN A 1 98 ? 12.043 11.790 -16.658 1.00 85.50 98 GLN A N 1
ATOM 749 C CA . GLN A 1 98 ? 11.983 10.687 -17.626 1.00 85.50 98 GLN A CA 1
ATOM 750 C C . GLN A 1 98 ? 11.646 9.372 -16.920 1.00 85.50 98 GLN A C 1
ATOM 752 O O . GLN A 1 98 ? 11.930 9.176 -15.742 1.00 85.50 98 GLN A O 1
ATOM 757 N N . LEU A 1 99 ? 11.044 8.445 -17.661 1.00 90.25 99 LEU A N 1
ATOM 758 C CA . LEU A 1 99 ? 10.737 7.098 -17.176 1.00 90.25 99 LEU A CA 1
ATOM 759 C C . LEU A 1 99 ? 11.985 6.367 -16.667 1.00 90.25 99 LEU A C 1
ATOM 761 O O . LEU A 1 99 ? 11.967 5.812 -15.573 1.00 90.25 99 LEU A O 1
ATOM 765 N N . SER A 1 100 ? 13.078 6.442 -17.428 1.00 90.19 100 SER A N 1
ATOM 766 C CA . SER A 1 100 ? 14.377 5.843 -17.097 1.00 90.19 100 SER A CA 1
ATOM 767 C C . SER A 1 100 ? 15.067 6.465 -15.882 1.00 90.19 100 SER A C 1
ATOM 769 O O . SER A 1 100 ? 16.008 5.885 -15.350 1.00 90.19 100 SER A O 1
ATOM 771 N N . ASP A 1 101 ? 14.618 7.641 -15.438 1.00 88.56 101 ASP A N 1
ATOM 772 C CA . ASP A 1 101 ? 15.147 8.288 -14.237 1.00 88.56 101 ASP A CA 1
ATOM 773 C C . ASP A 1 101 ? 14.538 7.699 -12.955 1.00 88.56 101 ASP A C 1
ATOM 775 O O . ASP A 1 101 ? 15.064 7.911 -11.867 1.00 88.56 101 ASP A O 1
ATOM 779 N N . VAL A 1 102 ? 13.415 6.986 -13.070 1.00 92.38 102 VAL A N 1
ATOM 780 C CA . VAL A 1 102 ? 12.641 6.482 -11.926 1.00 92.38 102 VAL A CA 1
ATOM 781 C C . VAL A 1 102 ? 12.517 4.964 -11.950 1.00 92.38 102 VAL A C 1
ATOM 783 O O . VAL A 1 102 ? 12.402 4.337 -10.896 1.00 92.38 102 VAL A O 1
ATOM 786 N N . PHE A 1 103 ? 12.531 4.370 -13.141 1.00 93.88 103 PHE A N 1
ATOM 787 C CA . PHE A 1 103 ? 12.278 2.956 -13.340 1.00 93.88 103 PHE A CA 1
ATOM 788 C C . PHE A 1 103 ? 13.364 2.290 -14.177 1.00 93.88 103 PHE A C 1
ATOM 790 O O . PHE A 1 103 ? 13.904 2.880 -15.108 1.00 93.88 103 PHE A O 1
ATOM 797 N N . ALA A 1 104 ? 13.621 1.023 -13.868 1.00 93.06 104 ALA A N 1
ATOM 798 C CA . ALA A 1 104 ? 14.391 0.103 -14.693 1.00 93.06 104 ALA A CA 1
ATOM 799 C C . ALA A 1 104 ? 13.697 -1.261 -14.696 1.00 93.06 104 ALA A C 1
ATOM 801 O O . ALA A 1 104 ? 13.079 -1.649 -13.702 1.00 93.06 104 ALA A O 1
ATOM 802 N N . VAL A 1 105 ? 13.802 -1.984 -15.805 1.00 93.75 105 VAL A N 1
ATOM 803 C CA . VAL A 1 105 ? 13.292 -3.353 -15.926 1.00 93.75 105 VAL A CA 1
ATOM 804 C C . VAL A 1 105 ? 14.473 -4.310 -15.893 1.00 93.75 105 VAL A C 1
ATOM 806 O O . VAL A 1 105 ? 15.529 -4.011 -16.447 1.00 93.75 105 VAL A O 1
ATOM 809 N N . TYR A 1 106 ? 14.301 -5.449 -15.234 1.00 92.94 106 TYR A N 1
ATOM 810 C CA . TYR A 1 106 ? 15.283 -6.521 -15.206 1.00 92.94 106 TYR A CA 1
ATOM 811 C C . TYR A 1 106 ? 14.633 -7.854 -15.529 1.00 92.94 106 TYR A C 1
ATOM 813 O O . TYR A 1 106 ? 13.637 -8.224 -14.914 1.00 92.94 106 TYR A O 1
ATOM 821 N N . ASP A 1 107 ? 15.259 -8.592 -16.430 1.00 92.31 107 ASP A N 1
ATOM 822 C CA . ASP A 1 107 ? 14.867 -9.942 -16.800 1.00 92.31 107 ASP A CA 1
ATOM 823 C C . ASP A 1 107 ? 15.772 -10.932 -16.067 1.00 92.31 107 ASP A C 1
ATOM 825 O O . ASP A 1 107 ? 17.000 -10.786 -16.053 1.00 92.31 107 ASP A O 1
ATOM 829 N N . TYR A 1 108 ? 15.169 -11.931 -15.433 1.00 91.69 108 TYR A N 1
ATOM 830 C CA . TYR A 1 108 ? 15.873 -12.986 -14.724 1.00 91.69 108 TYR A CA 1
ATOM 831 C C . TYR A 1 108 ? 16.040 -14.215 -15.614 1.00 91.69 108 TYR A C 1
ATOM 833 O O . TYR A 1 108 ? 15.095 -14.944 -15.905 1.00 91.69 108 TYR A O 1
ATOM 841 N N . ASP A 1 109 ? 17.281 -14.476 -16.008 1.00 90.31 109 ASP A N 1
ATOM 842 C CA . ASP A 1 109 ? 17.665 -15.680 -16.731 1.00 90.31 109 ASP A CA 1
ATOM 843 C C . ASP A 1 109 ? 17.859 -16.820 -15.727 1.00 90.31 109 ASP A C 1
ATOM 845 O O . ASP A 1 109 ? 18.869 -16.871 -15.024 1.00 90.31 109 ASP A O 1
ATOM 849 N N . GLU A 1 110 ? 16.892 -17.735 -15.635 1.00 87.81 110 GLU A N 1
ATOM 850 C CA . GLU A 1 110 ? 16.941 -18.849 -14.680 1.00 87.81 110 GLU A CA 1
ATOM 851 C C . GLU A 1 110 ? 18.098 -19.823 -14.964 1.00 87.81 110 GLU A C 1
ATOM 853 O O . GLU A 1 110 ? 18.661 -20.395 -14.030 1.00 87.81 110 GLU A O 1
ATOM 858 N N . ALA A 1 111 ? 18.499 -19.986 -16.231 1.00 89.88 111 ALA A N 1
ATOM 859 C CA . ALA A 1 111 ? 19.567 -20.908 -16.614 1.00 89.88 111 ALA A CA 1
ATOM 860 C C . ALA A 1 111 ? 20.958 -20.364 -16.250 1.00 89.88 111 ALA A C 1
ATOM 862 O O . ALA A 1 111 ? 21.813 -21.118 -15.783 1.00 89.88 111 ALA A O 1
ATOM 863 N N . ALA A 1 112 ? 21.186 -19.063 -16.450 1.00 88.19 112 ALA A N 1
ATOM 864 C CA . ALA A 1 112 ? 22.410 -18.382 -16.016 1.00 88.19 112 ALA A CA 1
ATOM 865 C C . ALA A 1 112 ? 22.359 -17.940 -14.536 1.00 88.19 112 ALA A C 1
ATOM 867 O O . ALA A 1 112 ? 23.381 -17.605 -13.928 1.00 88.19 112 ALA A O 1
ATOM 868 N N . GLU A 1 113 ? 21.164 -17.945 -13.944 1.00 88.19 113 GLU A N 1
ATOM 869 C CA . GLU A 1 113 ? 20.832 -17.351 -12.651 1.00 88.19 113 GLU A CA 1
ATOM 870 C C . GLU A 1 113 ? 21.277 -15.880 -12.557 1.00 88.19 113 GLU A C 1
ATOM 872 O O . GLU A 1 113 ? 21.880 -15.458 -11.566 1.00 88.19 113 GLU A O 1
ATOM 877 N N . GLU A 1 114 ? 21.050 -15.098 -13.608 1.00 88.88 114 GLU A N 1
ATOM 878 C CA . GLU A 1 114 ? 21.538 -13.721 -13.742 1.00 88.88 114 GLU A CA 1
ATOM 879 C C . GLU A 1 114 ? 20.405 -12.750 -14.065 1.00 88.88 114 GLU A C 1
ATOM 881 O O . GLU A 1 114 ? 19.465 -13.091 -14.776 1.00 88.88 114 GLU A O 1
ATOM 886 N N . PHE A 1 115 ? 20.522 -11.520 -13.561 1.00 89.69 115 PHE A N 1
ATOM 887 C CA . PHE A 1 115 ? 19.638 -10.420 -13.935 1.00 89.69 115 PHE A CA 1
ATOM 888 C C . PHE A 1 115 ? 20.268 -9.625 -15.072 1.00 89.69 115 PHE A C 1
ATOM 890 O O . PHE A 1 115 ? 21.437 -9.239 -14.989 1.00 89.69 115 PHE A O 1
ATOM 897 N N . LYS A 1 116 ? 19.484 -9.353 -16.109 1.00 90.50 116 LYS A N 1
ATOM 898 C CA . LYS A 1 116 ? 19.871 -8.528 -17.255 1.00 90.50 116 LYS A CA 1
ATOM 899 C C . LYS A 1 116 ? 18.932 -7.335 -17.331 1.00 90.50 116 LYS A C 1
ATOM 901 O O . LYS A 1 116 ? 17.742 -7.489 -17.097 1.00 90.50 116 LYS A O 1
ATOM 906 N N . GLU A 1 117 ? 19.466 -6.150 -17.609 1.00 90.12 117 GLU A N 1
ATOM 907 C CA . GLU A 1 117 ? 18.628 -4.965 -17.816 1.00 90.12 117 GLU A CA 1
ATOM 908 C C . GLU A 1 117 ? 17.761 -5.184 -19.064 1.00 90.12 117 GLU A C 1
ATOM 910 O O . GLU A 1 117 ? 18.278 -5.489 -20.142 1.00 90.12 117 GLU A O 1
ATOM 915 N N . GLY A 1 118 ? 16.448 -5.099 -18.871 1.00 89.81 118 GLY A N 1
ATOM 916 C CA . GLY A 1 118 ? 15.428 -5.234 -19.900 1.00 89.81 118 GLY A CA 1
ATOM 917 C C . GLY A 1 118 ? 14.977 -3.874 -20.435 1.00 89.81 118 GLY A C 1
ATOM 918 O O . GLY A 1 118 ? 15.456 -2.817 -20.024 1.00 89.81 118 GLY A O 1
ATOM 919 N N . ASP A 1 119 ? 14.025 -3.898 -21.365 1.00 89.06 119 ASP A N 1
ATOM 920 C CA . ASP A 1 119 ? 13.462 -2.685 -21.962 1.00 89.06 119 ASP A CA 1
ATOM 921 C C . ASP A 1 119 ? 12.308 -2.117 -21.113 1.00 89.06 119 ASP A C 1
ATOM 923 O O . ASP A 1 119 ? 11.433 -2.839 -20.636 1.00 89.06 119 ASP A O 1
ATOM 927 N N . LEU A 1 120 ? 12.266 -0.790 -20.974 1.00 91.06 120 LEU A N 1
ATOM 928 C CA . LEU A 1 120 ? 11.196 -0.051 -20.294 1.00 91.06 120 LEU A CA 1
ATOM 929 C C . LEU A 1 120 ? 9.898 0.038 -21.108 1.00 91.06 120 LEU A C 1
ATOM 931 O O . LEU A 1 120 ? 8.924 0.639 -20.646 1.00 91.06 120 LEU A O 1
ATOM 935 N N . SER A 1 121 ? 9.850 -0.569 -22.295 1.00 90.88 121 SER A N 1
ATOM 936 C CA . SER A 1 121 ? 8.681 -0.559 -23.177 1.00 90.88 121 SER A CA 1
ATOM 937 C C . SER A 1 121 ? 7.398 -1.102 -22.555 1.00 90.88 121 SER A C 1
ATOM 939 O O . SER A 1 121 ? 6.316 -0.685 -22.966 1.00 90.88 121 SER A O 1
ATOM 941 N N . ILE A 1 122 ? 7.485 -1.919 -21.503 1.00 90.75 122 ILE A N 1
ATOM 942 C CA . ILE A 1 122 ? 6.319 -2.344 -20.714 1.00 90.75 122 ILE A CA 1
ATOM 943 C C . ILE A 1 122 ? 5.553 -1.169 -20.077 1.00 90.75 122 ILE A C 1
ATOM 945 O O . ILE A 1 122 ? 4.374 -1.294 -19.758 1.00 90.75 122 ILE A O 1
ATOM 949 N N . LEU A 1 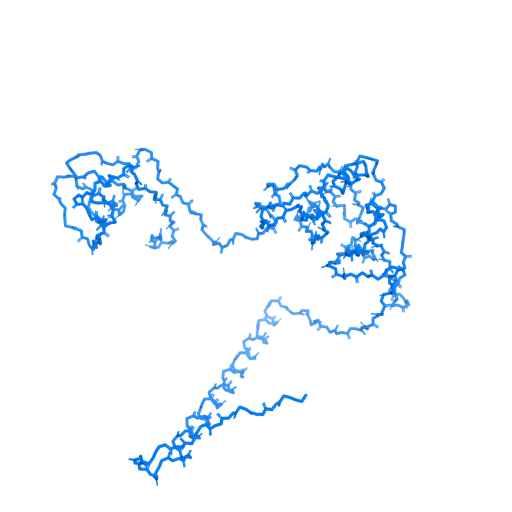123 ? 6.206 -0.013 -19.917 1.00 93.62 123 LEU A N 1
ATOM 950 C CA . LEU A 1 123 ? 5.620 1.225 -19.399 1.00 93.62 123 LEU A CA 1
ATOM 951 C C . LEU A 1 123 ? 5.347 2.266 -20.493 1.00 93.62 123 LEU A C 1
ATOM 953 O O . LEU A 1 123 ? 4.980 3.403 -20.182 1.00 93.62 123 LEU A O 1
ATOM 957 N N . HIS A 1 124 ? 5.544 1.926 -21.770 1.00 91.56 124 HIS A N 1
ATOM 958 C CA . HIS A 1 124 ? 5.298 2.838 -22.885 1.00 91.56 124 HIS A CA 1
ATOM 959 C C . HIS A 1 124 ? 3.802 2.944 -23.192 1.00 91.56 124 HIS A C 1
ATOM 961 O O . HIS A 1 124 ? 3.301 2.411 -24.179 1.00 91.56 124 HIS A O 1
ATOM 967 N N . ASP A 1 125 ? 3.099 3.704 -22.359 1.00 96.12 125 ASP A N 1
ATOM 968 C CA . ASP A 1 125 ? 1.766 4.217 -22.652 1.00 96.12 125 ASP A CA 1
ATOM 969 C C . ASP A 1 125 ? 1.819 5.746 -22.789 1.00 96.12 125 ASP A C 1
ATOM 971 O O . ASP A 1 125 ? 2.347 6.451 -21.926 1.00 96.12 125 ASP A O 1
ATOM 975 N N . ALA A 1 126 ? 1.275 6.272 -23.889 1.00 94.94 126 ALA A N 1
ATOM 976 C CA . ALA A 1 126 ? 1.360 7.697 -24.207 1.00 94.94 126 ALA A CA 1
ATOM 977 C C . ALA A 1 126 ? 0.627 8.578 -23.182 1.00 94.94 126 ALA A C 1
ATOM 979 O O . ALA A 1 126 ? 1.108 9.661 -22.845 1.00 94.94 126 ALA A O 1
ATOM 980 N N . LYS A 1 127 ? -0.519 8.114 -22.661 1.00 95.88 127 LYS A N 1
ATOM 981 C CA . LYS A 1 127 ? -1.266 8.857 -21.640 1.00 95.88 127 LYS A CA 1
ATOM 982 C C . LYS A 1 127 ? -0.497 8.832 -20.332 1.00 95.88 127 LYS A C 1
ATOM 984 O O . LYS A 1 127 ? -0.344 9.873 -19.704 1.00 95.88 127 LYS A O 1
ATOM 989 N N . PHE A 1 128 ? 0.021 7.675 -19.934 1.00 96.56 128 PHE A N 1
ATOM 990 C CA . PHE A 1 128 ? 0.845 7.580 -18.738 1.00 96.56 128 PHE A CA 1
ATOM 991 C C . PHE A 1 128 ? 2.054 8.519 -18.806 1.00 96.56 128 PHE A C 1
ATOM 993 O O . PHE A 1 128 ? 2.254 9.298 -17.879 1.00 96.56 128 PHE A O 1
ATOM 1000 N N . GLN A 1 129 ? 2.810 8.508 -19.906 1.00 94.56 129 GLN A N 1
ATOM 1001 C CA . GLN A 1 129 ? 3.987 9.364 -20.090 1.00 94.56 129 GLN A CA 1
ATOM 1002 C C . GLN A 1 129 ? 3.658 10.856 -19.978 1.00 94.56 129 GLN A C 1
ATOM 1004 O O . GLN A 1 129 ? 4.378 11.601 -19.311 1.00 94.56 129 GLN A O 1
ATOM 1009 N N . GLU A 1 130 ? 2.549 11.289 -20.582 1.00 94.12 130 GLU A N 1
ATOM 1010 C CA . GLU A 1 130 ? 2.071 12.666 -20.465 1.00 94.12 130 GLU A CA 1
ATOM 1011 C C . GLU A 1 130 ? 1.775 13.026 -19.001 1.00 94.12 130 GLU A C 1
ATOM 1013 O O . GLU A 1 130 ? 2.301 14.008 -18.473 1.00 94.12 130 GLU A O 1
ATOM 1018 N N . ARG A 1 131 ? 0.964 12.212 -18.313 1.00 94.50 131 ARG A N 1
ATOM 1019 C CA . ARG A 1 131 ? 0.546 12.475 -16.925 1.00 94.50 131 ARG A CA 1
ATOM 1020 C C . ARG A 1 131 ? 1.726 12.409 -15.952 1.00 94.50 131 ARG A C 1
ATOM 1022 O O . ARG A 1 131 ? 1.829 13.253 -15.061 1.00 94.50 131 ARG A O 1
ATOM 1029 N N . PHE A 1 132 ? 2.644 11.474 -16.177 1.00 94.19 132 PHE A N 1
ATOM 1030 C CA . PHE A 1 132 ? 3.895 11.325 -15.443 1.00 94.19 132 PHE A CA 1
ATOM 1031 C C . PHE A 1 132 ? 4.768 12.579 -15.543 1.00 94.19 132 PHE A C 1
ATOM 1033 O O . PHE A 1 132 ? 5.183 13.124 -14.518 1.00 94.19 132 PHE A O 1
ATOM 1040 N N . GLY A 1 133 ? 4.982 13.090 -16.760 1.00 91.56 133 GLY A N 1
ATOM 1041 C CA . GLY A 1 133 ? 5.739 14.323 -16.978 1.00 91.56 133 GLY A CA 1
ATOM 1042 C C . GLY A 1 133 ? 5.084 15.534 -16.308 1.00 91.56 133 GLY A C 1
ATOM 1043 O O . GLY A 1 133 ? 5.758 16.322 -15.641 1.00 91.56 133 GLY A O 1
ATOM 1044 N N . VAL A 1 134 ? 3.753 15.649 -16.403 1.00 91.94 134 VAL A N 1
ATOM 1045 C CA . VAL A 1 134 ? 2.996 16.711 -15.722 1.00 91.94 134 VAL A CA 1
ATOM 1046 C C . VAL A 1 134 ? 3.200 16.648 -14.205 1.00 91.94 134 VAL A C 1
ATOM 1048 O O . VAL A 1 134 ? 3.485 17.678 -13.595 1.00 91.94 134 VAL A O 1
ATOM 1051 N N . MET A 1 135 ? 3.123 15.469 -13.585 1.00 92.44 135 MET A N 1
ATOM 1052 C CA . MET A 1 135 ? 3.310 15.319 -12.138 1.00 92.44 135 MET A CA 1
ATOM 1053 C C . MET A 1 135 ? 4.664 15.855 -11.658 1.00 92.44 135 MET A C 1
ATOM 1055 O O . MET A 1 135 ? 4.672 16.618 -10.691 1.00 92.44 135 MET A O 1
ATOM 1059 N N . PHE A 1 136 ? 5.768 15.502 -12.324 1.00 89.44 136 PHE A N 1
ATOM 1060 C CA . PHE A 1 136 ? 7.105 16.005 -11.979 1.00 89.44 136 PHE A CA 1
ATOM 1061 C C . PHE A 1 136 ? 7.261 17.501 -12.279 1.00 89.44 136 PHE A C 1
ATOM 1063 O O . PHE A 1 136 ? 7.942 18.209 -11.544 1.00 89.44 136 PHE A O 1
ATOM 1070 N N . SER A 1 137 ? 6.586 18.018 -13.312 1.00 88.31 137 SER A N 1
ATOM 1071 C CA . SER A 1 137 ? 6.614 19.458 -13.608 1.00 88.31 137 SER A CA 1
ATOM 1072 C C . SER A 1 137 ? 5.898 20.308 -12.547 1.00 88.31 137 SER A C 1
ATOM 1074 O O . SER A 1 137 ? 6.319 21.429 -12.261 1.00 88.31 137 SER A O 1
ATOM 1076 N N . VAL A 1 138 ? 4.825 19.775 -11.954 1.00 89.12 138 VAL A N 1
ATOM 1077 C CA . VAL A 1 138 ? 3.991 20.475 -10.966 1.00 89.12 138 VAL A CA 1
ATOM 1078 C C . VAL A 1 138 ? 4.524 20.289 -9.545 1.00 89.12 138 VAL A C 1
ATOM 1080 O O . VAL A 1 138 ? 4.502 21.229 -8.752 1.00 89.12 138 VAL A O 1
ATOM 1083 N N . ASN A 1 139 ? 5.018 19.094 -9.216 1.00 87.56 139 ASN A N 1
ATOM 1084 C CA . ASN A 1 139 ? 5.433 18.720 -7.868 1.00 87.56 139 ASN A CA 1
ATOM 1085 C C . ASN A 1 139 ? 6.950 18.509 -7.833 1.00 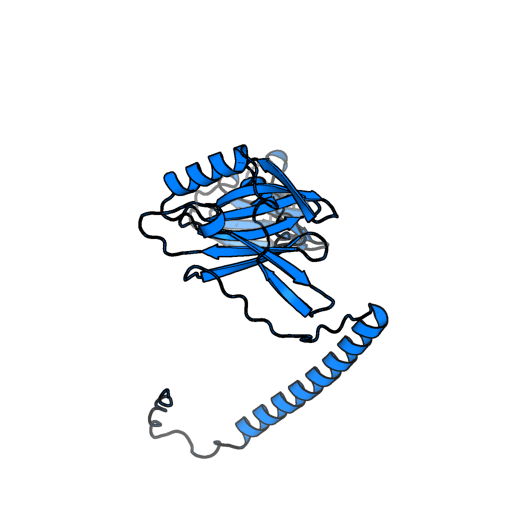87.56 139 ASN A C 1
ATOM 1087 O O . ASN A 1 139 ? 7.438 17.428 -8.150 1.00 87.56 139 ASN A O 1
ATOM 1091 N N . LYS A 1 140 ? 7.698 19.533 -7.410 1.00 83.81 140 LYS A N 1
ATOM 1092 C CA . LYS A 1 140 ? 9.171 19.476 -7.329 1.00 83.81 140 LYS A CA 1
ATOM 1093 C C . LYS A 1 140 ? 9.694 18.430 -6.344 1.00 83.81 140 LYS A C 1
ATOM 1095 O O . LYS A 1 140 ? 10.778 17.898 -6.539 1.00 83.81 140 LYS A O 1
ATOM 1100 N N . ASP A 1 141 ? 8.905 18.130 -5.316 1.00 85.06 141 ASP A N 1
ATOM 1101 C CA . ASP A 1 141 ? 9.209 17.108 -4.311 1.00 85.06 141 ASP A CA 1
ATOM 1102 C C . ASP A 1 141 ? 8.548 15.760 -4.654 1.00 85.06 141 ASP A C 1
ATOM 1104 O O . ASP A 1 141 ? 8.306 14.931 -3.768 1.00 85.06 141 ASP A O 1
ATOM 1108 N N . ALA A 1 142 ? 8.183 15.544 -5.924 1.00 90.50 142 ALA A N 1
ATOM 1109 C CA . ALA A 1 142 ? 7.691 14.255 -6.382 1.00 90.50 142 ALA A CA 1
ATOM 1110 C C . ALA A 1 142 ? 8.798 13.207 -6.270 1.00 90.50 142 ALA A C 1
ATOM 1112 O O . ALA A 1 142 ? 9.885 13.361 -6.820 1.00 90.50 142 ALA A O 1
ATOM 1113 N N . ARG A 1 143 ? 8.498 12.110 -5.579 1.00 92.69 143 ARG A N 1
ATOM 1114 C CA . ARG A 1 143 ? 9.397 10.961 -5.460 1.00 92.69 143 ARG A CA 1
ATOM 1115 C C . ARG A 1 143 ? 8.617 9.668 -5.544 1.00 92.69 143 ARG A C 1
ATOM 1117 O O . ARG A 1 143 ? 7.502 9.571 -5.016 1.00 92.69 143 ARG A O 1
ATOM 1124 N N . PHE A 1 144 ? 9.206 8.674 -6.192 1.00 95.50 144 PHE A N 1
ATOM 1125 C CA . PHE A 1 144 ? 8.652 7.335 -6.208 1.00 95.50 144 PHE A CA 1
ATOM 1126 C C . PHE A 1 144 ? 8.681 6.752 -4.791 1.00 95.50 144 PHE A C 1
ATOM 1128 O O . PHE A 1 144 ? 9.648 6.918 -4.038 1.00 95.50 144 PHE A O 1
ATOM 1135 N N . HIS A 1 145 ? 7.576 6.120 -4.397 1.00 95.44 145 HIS A N 1
ATOM 1136 C CA . HIS A 1 145 ? 7.396 5.600 -3.049 1.00 95.44 145 HIS A CA 1
ATOM 1137 C C . HIS A 1 145 ? 7.454 4.083 -3.006 1.00 95.44 145 HIS A C 1
ATOM 1139 O O . HIS A 1 145 ? 8.263 3.559 -2.239 1.00 95.44 145 HIS A O 1
ATOM 1145 N N . ARG A 1 146 ? 6.574 3.426 -3.772 1.00 96.25 146 ARG A N 1
ATOM 1146 C CA . ARG A 1 146 ? 6.454 1.970 -3.859 1.00 96.25 146 ARG A CA 1
ATOM 1147 C C . ARG A 1 146 ? 5.560 1.534 -5.020 1.00 96.25 146 ARG A C 1
ATOM 1149 O O . ARG A 1 146 ? 4.758 2.326 -5.529 1.00 96.25 146 ARG A O 1
ATOM 1156 N N . PHE A 1 147 ? 5.641 0.256 -5.350 1.00 97.50 147 PHE A N 1
ATOM 1157 C CA . PHE A 1 147 ? 4.625 -0.477 -6.085 1.00 97.50 147 PHE A CA 1
ATOM 1158 C C . PHE A 1 147 ? 3.617 -1.092 -5.106 1.00 97.50 147 PHE A C 1
ATOM 1160 O O . PHE A 1 147 ? 3.913 -1.336 -3.935 1.00 97.50 147 PHE A O 1
ATOM 1167 N N . ALA A 1 148 ? 2.397 -1.342 -5.567 1.00 95.88 148 ALA A N 1
ATOM 1168 C CA . ALA A 1 148 ? 1.441 -2.161 -4.831 1.00 95.88 148 ALA A CA 1
ATOM 1169 C C . ALA A 1 148 ? 0.567 -2.947 -5.800 1.00 95.88 148 ALA A C 1
ATOM 1171 O O . ALA A 1 148 ? 0.116 -2.403 -6.804 1.00 95.88 148 ALA A O 1
ATOM 1172 N N . GLN A 1 149 ? 0.291 -4.207 -5.474 1.00 94.69 149 GLN A N 1
ATOM 1173 C CA . GLN A 1 149 ? -0.581 -5.063 -6.267 1.00 94.69 149 GLN A CA 1
ATOM 1174 C C . GLN A 1 149 ? -1.719 -5.604 -5.401 1.00 94.69 149 GLN A C 1
ATOM 1176 O O . GLN A 1 149 ? -1.484 -6.173 -4.336 1.00 94.69 149 GLN A O 1
ATOM 1181 N N . VAL A 1 150 ? -2.956 -5.435 -5.872 1.00 94.19 150 VAL A N 1
ATOM 1182 C CA . VAL A 1 150 ? -4.178 -5.941 -5.234 1.00 94.19 150 VAL A CA 1
ATOM 1183 C C . VAL A 1 150 ? -4.993 -6.675 -6.293 1.00 94.19 150 VAL A C 1
ATOM 1185 O O . VAL A 1 150 ? -5.676 -6.059 -7.114 1.00 94.19 150 VAL A O 1
ATOM 1188 N N . GLY A 1 151 ? -4.896 -8.005 -6.307 1.00 92.62 151 GLY A N 1
ATOM 1189 C CA . GLY A 1 151 ? -5.452 -8.809 -7.395 1.00 92.62 151 GLY A CA 1
ATOM 1190 C C . GLY A 1 151 ? -4.805 -8.443 -8.735 1.00 92.62 151 GLY A C 1
ATOM 1191 O O . GLY A 1 151 ? -3.582 -8.499 -8.868 1.00 92.62 151 GLY A O 1
ATOM 1192 N N . SER A 1 152 ? -5.623 -8.055 -9.715 1.00 95.38 152 SER A N 1
ATOM 1193 C CA . SER A 1 152 ? -5.172 -7.573 -11.029 1.00 95.38 152 SER A CA 1
ATOM 1194 C C . SER A 1 152 ? -4.874 -6.072 -11.067 1.00 95.38 152 SER A C 1
ATOM 1196 O O . SER A 1 152 ? -4.433 -5.579 -12.099 1.00 95.38 152 SER A O 1
ATOM 1198 N N . ASN A 1 153 ? -5.136 -5.328 -9.989 1.00 96.88 153 ASN A N 1
ATOM 1199 C CA . ASN A 1 153 ? -4.811 -3.907 -9.929 1.00 96.88 153 ASN A CA 1
ATOM 1200 C C . ASN A 1 153 ? -3.355 -3.732 -9.512 1.00 96.88 153 ASN A C 1
ATOM 1202 O O . ASN A 1 153 ? -2.924 -4.273 -8.493 1.00 96.88 153 ASN A O 1
ATOM 1206 N N . PHE A 1 154 ? -2.628 -2.933 -10.277 1.00 97.25 154 PHE A N 1
ATOM 1207 C CA . PHE A 1 154 ? -1.244 -2.576 -10.028 1.00 97.25 154 PHE A CA 1
ATOM 1208 C C . PHE A 1 154 ? -1.123 -1.060 -9.885 1.00 97.25 154 PHE A C 1
ATOM 1210 O O . PHE A 1 154 ? -1.630 -0.296 -10.703 1.00 97.25 154 PHE A O 1
ATOM 1217 N N . TYR A 1 155 ? -0.448 -0.612 -8.837 1.00 97.88 155 TYR A N 1
ATOM 1218 C CA . TYR A 1 155 ? -0.338 0.792 -8.478 1.00 97.88 155 TYR A CA 1
ATOM 1219 C C . TYR A 1 155 ? 1.122 1.216 -8.442 1.00 97.88 155 TYR A C 1
ATOM 1221 O O . TYR A 1 155 ? 1.935 0.621 -7.735 1.00 97.88 155 TYR A O 1
ATOM 1229 N N . MET A 1 156 ? 1.432 2.302 -9.142 1.00 98.00 156 MET A N 1
ATOM 1230 C CA . MET A 1 156 ? 2.680 3.039 -8.968 1.00 98.00 156 MET A CA 1
ATOM 1231 C C . MET A 1 156 ? 2.401 4.272 -8.124 1.00 98.00 156 MET A C 1
ATOM 1233 O O . MET A 1 156 ? 1.650 5.163 -8.535 1.00 98.00 156 MET A O 1
ATOM 1237 N N . VAL A 1 157 ? 2.990 4.314 -6.933 1.00 97.62 157 VAL A N 1
ATOM 1238 C CA . VAL A 1 157 ? 2.669 5.319 -5.923 1.00 97.62 157 VAL A CA 1
ATOM 1239 C C . VAL A 1 157 ? 3.799 6.330 -5.839 1.00 97.62 157 VAL A C 1
ATOM 1241 O O . VAL A 1 157 ? 4.946 5.985 -5.549 1.00 97.62 157 VAL A O 1
ATOM 1244 N N . PHE A 1 158 ? 3.451 7.594 -6.033 1.00 96.50 158 PHE A N 1
ATOM 1245 C CA . PHE A 1 158 ? 4.345 8.730 -5.888 1.00 96.50 158 PHE A CA 1
ATOM 1246 C C . PHE A 1 158 ? 3.903 9.567 -4.712 1.00 96.50 158 PHE A C 1
ATOM 1248 O O . PHE A 1 158 ? 2.720 9.840 -4.533 1.00 96.50 158 PHE A O 1
ATOM 1255 N N . ARG A 1 159 ? 4.866 10.011 -3.921 1.00 95.06 159 ARG A N 1
ATOM 1256 C CA . ARG A 1 159 ? 4.620 11.014 -2.898 1.00 95.06 159 ARG A CA 1
ATOM 1257 C C . ARG A 1 159 ? 4.802 12.385 -3.524 1.00 95.06 159 ARG A C 1
ATOM 1259 O O . ARG A 1 159 ? 5.828 12.618 -4.159 1.00 95.06 159 ARG A O 1
ATOM 1266 N N . THR A 1 160 ? 3.847 13.281 -3.320 1.00 92.81 160 THR A N 1
ATOM 1267 C CA . THR A 1 160 ? 3.855 14.628 -3.919 1.00 92.81 160 THR A CA 1
ATOM 1268 C C . THR A 1 160 ? 3.803 15.752 -2.891 1.00 92.81 160 THR A C 1
ATOM 1270 O O . THR A 1 160 ? 4.107 16.889 -3.231 1.00 92.81 160 THR A O 1
ATOM 1273 N N . GLY A 1 161 ? 3.505 15.441 -1.627 1.00 88.81 161 GLY A N 1
ATOM 1274 C CA . GLY A 1 161 ? 3.505 16.407 -0.527 1.00 88.81 161 GLY A CA 1
ATOM 1275 C C . GLY A 1 161 ? 4.211 15.894 0.725 1.00 88.81 161 GLY A C 1
ATOM 1276 O O . GLY A 1 161 ? 4.920 14.879 0.693 1.00 88.81 161 GLY A O 1
ATOM 1277 N N . SER A 1 162 ? 4.035 16.622 1.826 1.00 86.62 162 SER A N 1
ATOM 1278 C CA . SER A 1 162 ? 4.638 16.315 3.127 1.00 86.62 162 SER A CA 1
ATOM 1279 C C . SER A 1 162 ? 3.783 15.375 3.975 1.00 86.62 162 SER A C 1
ATOM 1281 O O . SER A 1 162 ? 4.329 14.686 4.837 1.00 86.62 162 SER A O 1
ATOM 1283 N N . LYS A 1 163 ? 2.464 15.298 3.738 1.00 90.19 163 LYS A N 1
ATOM 1284 C CA . LYS A 1 163 ? 1.584 14.409 4.504 1.00 90.19 163 LYS A CA 1
ATOM 1285 C C . LYS A 1 163 ? 1.618 12.984 3.971 1.00 90.19 163 LYS A C 1
ATOM 1287 O O . LYS A 1 163 ? 1.889 12.717 2.799 1.00 90.19 163 LYS A O 1
ATOM 1292 N N . VAL A 1 164 ? 1.241 12.047 4.841 1.00 83.75 164 VAL A N 1
ATOM 1293 C CA . VAL A 1 164 ? 1.162 10.625 4.487 1.00 83.75 164 VAL A CA 1
ATOM 1294 C C . VAL A 1 164 ? 0.065 10.345 3.436 1.00 83.75 164 VAL A C 1
ATOM 1296 O O . VAL A 1 164 ? 0.167 9.381 2.682 1.00 83.75 164 VAL A O 1
ATOM 1299 N N . GLY A 1 165 ? -0.954 11.194 3.328 1.00 87.69 165 GLY A N 1
ATOM 1300 C CA . GLY A 1 165 ? -1.993 11.073 2.299 1.00 87.69 165 GLY A CA 1
ATOM 1301 C C . GLY A 1 165 ? -1.657 11.744 0.964 1.00 87.69 165 GLY A C 1
ATOM 1302 O O . GLY A 1 165 ? -2.359 11.506 -0.013 1.00 87.69 165 GLY A O 1
ATOM 1303 N N . ASP A 1 166 ? -0.600 12.561 0.895 1.00 93.19 166 ASP A N 1
ATOM 1304 C CA . ASP A 1 166 ? -0.290 13.365 -0.293 1.00 93.19 166 ASP A CA 1
ATOM 1305 C C . ASP A 1 166 ? 0.427 12.503 -1.340 1.00 93.19 166 ASP A C 1
ATOM 1307 O O . ASP A 1 166 ? 1.664 12.497 -1.452 1.00 93.19 166 ASP A O 1
ATOM 1311 N N . VAL A 1 167 ? -0.367 11.715 -2.066 1.00 95.75 167 VAL A N 1
ATOM 1312 C CA . VAL A 1 167 ? 0.108 10.780 -3.084 1.00 95.75 167 VAL A CA 1
ATOM 1313 C C . VAL A 1 167 ? -0.581 10.984 -4.428 1.00 95.75 167 VAL A C 1
ATOM 1315 O O . VAL A 1 167 ? -1.788 11.208 -4.507 1.00 95.75 167 VAL A O 1
ATOM 1318 N N . THR A 1 168 ? 0.194 10.823 -5.496 1.00 96.50 168 THR A N 1
ATOM 1319 C CA . THR A 1 168 ? -0.314 10.592 -6.851 1.00 96.50 168 THR A CA 1
ATOM 1320 C C . THR A 1 168 ? -0.156 9.111 -7.156 1.00 96.50 168 THR A C 1
ATOM 1322 O O . THR A 1 168 ? 0.916 8.543 -6.941 1.00 96.50 168 THR A O 1
ATOM 1325 N N . VAL A 1 169 ? -1.219 8.471 -7.640 1.00 98.00 169 VAL A N 1
ATOM 1326 C CA . VAL A 1 169 ? -1.226 7.025 -7.881 1.00 98.00 169 VAL A CA 1
ATOM 1327 C C . VAL A 1 169 ? -1.645 6.743 -9.312 1.00 98.00 169 VAL A C 1
ATOM 1329 O O . VAL A 1 169 ? -2.778 7.032 -9.703 1.00 98.00 169 VAL A O 1
ATOM 1332 N N . TYR A 1 170 ? -0.734 6.133 -10.067 1.00 98.12 170 TYR A N 1
ATOM 1333 C CA . TYR A 1 170 ? -1.016 5.607 -11.397 1.00 98.12 170 TYR A CA 1
ATOM 1334 C C . TYR A 1 170 ? -1.470 4.166 -11.268 1.00 98.12 170 TYR A C 1
ATOM 1336 O O . TYR A 1 170 ? -0.730 3.317 -10.767 1.00 98.12 170 TYR A O 1
ATOM 1344 N N . LYS A 1 171 ? -2.695 3.910 -11.708 1.00 98.06 171 LYS A N 1
ATOM 1345 C CA . LYS A 1 171 ? -3.285 2.584 -11.746 1.00 98.06 171 LYS A CA 1
ATOM 1346 C C . LYS A 1 171 ? -3.068 1.957 -13.112 1.00 98.06 171 LYS A C 1
ATOM 1348 O O . LYS A 1 171 ? -3.244 2.595 -14.150 1.00 98.06 171 LYS A O 1
ATOM 1353 N N . TRP A 1 172 ? -2.717 0.688 -13.057 1.00 98.25 172 TRP A N 1
ATOM 1354 C CA . TRP A 1 172 ? -2.552 -0.217 -14.171 1.00 98.25 172 TRP A CA 1
ATOM 1355 C C . TRP A 1 172 ? -3.314 -1.500 -13.861 1.00 98.25 172 TRP A C 1
ATOM 1357 O O . TRP A 1 172 ? -3.568 -1.830 -12.699 1.00 98.25 172 TRP A O 1
ATOM 1367 N N . LEU A 1 173 ? -3.633 -2.249 -14.902 1.00 97.56 173 LEU A N 1
ATOM 1368 C CA . LEU A 1 173 ? -4.008 -3.647 -14.789 1.00 97.56 173 LEU A CA 1
ATOM 1369 C C . LEU A 1 173 ? -2.786 -4.501 -15.108 1.00 97.56 173 LEU A C 1
ATOM 1371 O O . LEU A 1 173 ? -2.094 -4.228 -16.088 1.00 97.56 173 LEU A O 1
ATOM 1375 N N . ILE A 1 174 ? -2.531 -5.514 -14.283 1.00 96.06 174 ILE A N 1
ATOM 1376 C CA . ILE A 1 174 ? -1.491 -6.513 -14.523 1.00 96.06 174 ILE A CA 1
ATOM 1377 C C . ILE A 1 174 ? -2.130 -7.824 -14.974 1.00 96.06 174 ILE A C 1
ATOM 1379 O O . ILE A 1 174 ? -2.985 -8.396 -14.291 1.00 96.06 174 ILE A O 1
ATOM 1383 N N . ASN A 1 175 ? -1.714 -8.289 -16.146 1.00 94.75 175 ASN A N 1
ATOM 1384 C CA . ASN A 1 175 ? -2.120 -9.575 -16.693 1.00 94.75 175 ASN A CA 1
ATOM 1385 C C . ASN A 1 175 ? -1.278 -10.717 -16.090 1.00 94.75 175 ASN A C 1
ATOM 1387 O O . ASN A 1 175 ? -0.178 -10.476 -15.589 1.00 94.75 175 ASN A O 1
ATOM 1391 N N . PRO A 1 176 ? -1.742 -11.982 -16.150 1.00 90.69 176 PRO A N 1
ATOM 1392 C CA . PRO A 1 176 ? -0.982 -13.127 -15.636 1.00 90.69 176 PRO A CA 1
ATOM 1393 C C . PRO A 1 176 ? 0.398 -13.326 -16.281 1.00 90.69 176 PRO A C 1
ATOM 1395 O O . PRO A 1 176 ? 1.270 -13.938 -15.672 1.00 90.69 176 PRO A O 1
ATOM 1398 N N . ASP A 1 177 ? 0.592 -12.822 -17.501 1.00 90.44 177 ASP A N 1
ATOM 1399 C CA . ASP A 1 177 ? 1.867 -12.837 -18.226 1.00 90.44 177 ASP A CA 1
ATOM 1400 C C . ASP A 1 177 ? 2.807 -11.682 -17.830 1.00 90.44 177 ASP A C 1
ATOM 1402 O O . ASP A 1 177 ? 3.920 -11.599 -18.337 1.00 90.44 177 ASP A O 1
ATOM 1406 N N . GLY A 1 178 ? 2.380 -10.803 -16.919 1.00 91.50 178 GLY A N 1
ATOM 1407 C CA . GLY A 1 178 ? 3.146 -9.651 -16.454 1.00 91.50 178 GLY A CA 1
ATOM 1408 C C . GLY A 1 178 ? 2.928 -8.373 -17.260 1.00 91.50 178 GLY A C 1
ATOM 1409 O O . GLY A 1 178 ? 3.423 -7.329 -16.841 1.00 91.50 178 GLY A O 1
ATOM 1410 N N . GLN A 1 179 ? 2.166 -8.402 -18.362 1.00 93.88 179 GLN A N 1
ATOM 1411 C CA . GLN A 1 179 ? 1.892 -7.191 -19.139 1.00 93.88 179 GLN A CA 1
ATOM 1412 C C . GLN A 1 179 ? 1.077 -6.179 -18.333 1.00 93.88 179 GLN A C 1
ATOM 1414 O O . GLN A 1 179 ? 0.118 -6.537 -17.641 1.00 93.88 179 GLN A O 1
ATOM 1419 N N . LEU A 1 180 ? 1.440 -4.903 -18.473 1.00 96.44 180 LEU A N 1
ATOM 1420 C CA . LEU A 1 180 ? 0.768 -3.786 -17.825 1.00 96.44 180 LEU A CA 1
ATOM 1421 C C . LEU A 1 180 ? -0.095 -3.019 -18.828 1.00 96.44 180 LEU A C 1
ATOM 1423 O O . LEU A 1 180 ? 0.358 -2.649 -19.909 1.00 96.44 180 LEU A O 1
ATOM 1427 N N . VAL A 1 181 ? -1.340 -2.741 -18.446 1.00 97.25 181 VAL A N 1
ATOM 1428 C CA . VAL A 1 181 ? -2.267 -1.900 -19.213 1.00 97.25 181 VAL A CA 1
ATOM 1429 C C . VAL A 1 181 ? -2.613 -0.680 -18.376 1.00 97.25 181 VAL A C 1
ATOM 1431 O O . VAL A 1 181 ? -3.161 -0.818 -17.284 1.00 97.25 181 VAL A O 1
ATOM 1434 N N . TYR A 1 182 ? -2.276 0.513 -18.866 1.00 98.12 182 TYR A N 1
ATOM 1435 C CA . TYR A 1 182 ? -2.548 1.749 -18.138 1.00 98.12 182 TYR A CA 1
ATOM 1436 C C . TYR A 1 182 ? -4.056 2.007 -18.036 1.00 98.12 182 TYR A C 1
ATOM 1438 O O . TYR A 1 182 ? -4.779 1.893 -19.026 1.00 98.12 182 TYR A O 1
ATOM 1446 N N . ASP A 1 183 ? -4.516 2.380 -16.841 1.00 97.75 183 ASP A N 1
ATOM 1447 C CA . ASP A 1 183 ? -5.916 2.713 -16.569 1.00 97.75 183 ASP A CA 1
ATOM 1448 C C . ASP A 1 183 ? -6.078 4.234 -16.386 1.00 97.75 183 ASP A C 1
ATOM 1450 O O . ASP A 1 183 ? -6.522 4.942 -17.296 1.00 97.75 183 ASP A O 1
ATOM 1454 N N . HIS A 1 184 ? -5.661 4.770 -15.230 1.00 97.62 184 HIS A N 1
ATOM 1455 C CA . HIS A 1 184 ? -5.771 6.198 -14.912 1.00 97.62 184 HIS A CA 1
ATOM 1456 C C . HIS A 1 184 ? -4.841 6.650 -13.771 1.00 97.62 184 HIS A C 1
ATOM 1458 O O . HIS A 1 184 ? -4.276 5.848 -13.035 1.00 97.62 184 HIS A O 1
ATOM 1464 N N . ASP A 1 185 ? -4.726 7.963 -13.547 1.00 96.38 185 ASP A N 1
ATOM 1465 C CA . ASP A 1 185 ? -3.899 8.598 -12.501 1.00 96.38 185 ASP A CA 1
ATOM 1466 C C . ASP A 1 185 ? -4.689 9.107 -11.275 1.00 96.38 185 ASP A C 1
ATOM 1468 O O . ASP A 1 185 ? -4.148 9.772 -10.394 1.00 96.38 185 ASP A O 1
ATOM 1472 N N . ARG A 1 186 ? -5.992 8.808 -11.205 1.00 95.56 186 ARG A N 1
ATOM 1473 C CA . ARG A 1 186 ? -6.901 9.239 -10.123 1.00 95.56 186 ARG A CA 1
ATOM 1474 C C . ARG A 1 186 ? -7.153 8.163 -9.064 1.00 95.56 186 ARG A C 1
ATOM 1476 O O . ARG A 1 186 ? -8.223 8.117 -8.467 1.00 95.56 186 ARG A O 1
ATOM 1483 N N . ALA A 1 187 ? -6.181 7.285 -8.838 1.00 96.62 187 ALA A N 1
ATOM 1484 C CA . ALA A 1 187 ? -6.359 6.102 -7.998 1.00 96.62 187 ALA A CA 1
ATOM 1485 C C . ALA A 1 187 ? -5.968 6.302 -6.525 1.00 96.62 187 ALA A C 1
ATOM 1487 O O . ALA A 1 187 ? -5.946 5.334 -5.778 1.00 96.62 187 ALA A O 1
ATOM 1488 N N . ALA A 1 188 ? -5.652 7.527 -6.085 1.00 95.81 188 ALA A N 1
ATOM 1489 C CA . ALA A 1 188 ? -5.143 7.776 -4.732 1.00 95.81 188 ALA A CA 1
ATOM 1490 C C . ALA A 1 188 ? -6.096 7.278 -3.631 1.00 95.81 188 ALA A C 1
ATOM 1492 O O . ALA A 1 188 ? -5.681 6.505 -2.772 1.00 95.81 188 ALA A O 1
ATOM 1493 N N . ASN A 1 189 ? -7.379 7.650 -3.693 1.00 93.69 189 ASN A N 1
ATOM 1494 C CA . ASN A 1 189 ? -8.373 7.219 -2.703 1.00 93.69 189 ASN A CA 1
ATOM 1495 C C . ASN A 1 189 ? -8.628 5.705 -2.748 1.00 93.69 189 ASN A C 1
ATOM 1497 O O . ASN A 1 189 ? -8.716 5.064 -1.704 1.00 93.69 189 ASN A O 1
ATOM 1501 N N . GLU A 1 190 ? -8.719 5.125 -3.948 1.00 94.12 190 GLU A N 1
ATOM 1502 C CA . GLU A 1 190 ? -8.876 3.675 -4.122 1.00 94.12 190 GLU A CA 1
ATOM 1503 C C . GLU A 1 190 ? -7.684 2.927 -3.514 1.00 94.12 190 GLU A C 1
ATOM 1505 O O . GLU A 1 190 ? -7.857 2.006 -2.722 1.00 94.12 190 GLU A O 1
ATOM 1510 N N . TYR A 1 191 ? -6.463 3.361 -3.811 1.00 94.75 191 TYR A N 1
ATOM 1511 C CA . TYR A 1 191 ? -5.244 2.782 -3.261 1.00 94.75 191 TYR A CA 1
ATOM 1512 C C . TYR A 1 191 ? -5.184 2.893 -1.731 1.00 94.75 191 TYR A C 1
ATOM 1514 O O . TYR A 1 191 ? -4.918 1.898 -1.060 1.00 94.75 191 TYR A O 1
ATOM 1522 N N . LEU A 1 192 ? -5.472 4.070 -1.165 1.00 91.69 192 LEU A N 1
ATOM 1523 C CA . LEU A 1 192 ? -5.440 4.282 0.287 1.00 91.69 192 LEU A CA 1
ATOM 1524 C C . LEU A 1 192 ? -6.468 3.421 1.036 1.00 91.69 192 LEU A C 1
ATOM 1526 O O . LEU A 1 192 ? -6.238 3.086 2.192 1.00 91.69 192 LEU A O 1
ATOM 1530 N N . THR A 1 193 ? -7.566 3.035 0.382 1.00 88.50 193 THR A N 1
ATOM 1531 C CA . THR A 1 193 ? -8.630 2.225 0.996 1.00 88.50 193 THR A CA 1
ATOM 1532 C C . THR A 1 193 ? -8.499 0.725 0.729 1.00 88.50 193 THR A C 1
ATOM 1534 O O . THR A 1 193 ? -8.984 -0.068 1.529 1.00 88.50 193 THR A O 1
ATOM 1537 N N . THR A 1 194 ? -7.854 0.312 -0.368 1.00 87.81 194 THR A N 1
ATOM 1538 C CA . THR A 1 194 ? -7.831 -1.101 -0.806 1.00 87.81 194 THR A CA 1
ATOM 1539 C C . THR A 1 194 ? -6.458 -1.765 -0.742 1.00 87.81 194 THR A C 1
ATOM 1541 O O . THR A 1 194 ? -6.382 -2.987 -0.642 1.00 87.81 194 THR A O 1
ATOM 1544 N N . ALA A 1 195 ? -5.363 -0.998 -0.801 1.00 86.12 195 ALA A N 1
ATOM 1545 C CA . ALA A 1 195 ? -4.005 -1.549 -0.878 1.00 86.12 195 ALA A CA 1
ATOM 1546 C C . ALA A 1 195 ? -3.365 -1.838 0.483 1.00 86.12 195 ALA A C 1
ATOM 1548 O O . ALA A 1 195 ? -2.207 -2.258 0.551 1.00 86.12 195 ALA A O 1
ATOM 1549 N N . PHE A 1 196 ? -4.104 -1.600 1.561 1.00 83.06 196 PHE A N 1
ATOM 1550 C CA . PHE A 1 196 ? -3.685 -1.890 2.918 1.00 83.06 196 PHE A CA 1
ATOM 1551 C C . PHE A 1 196 ? -4.711 -2.826 3.551 1.00 83.06 196 PHE A C 1
ATOM 1553 O O . PHE A 1 196 ? -5.910 -2.656 3.318 1.00 83.06 196 PHE A O 1
ATOM 1560 N N . PRO A 1 197 ? -4.268 -3.827 4.330 1.00 77.12 197 PRO A N 1
ATOM 1561 C CA . PRO A 1 197 ? -5.200 -4.569 5.159 1.00 77.12 197 PRO A CA 1
ATOM 1562 C C . PRO A 1 197 ? -5.897 -3.586 6.101 1.00 77.12 197 PRO A C 1
ATOM 1564 O O . PRO A 1 197 ? -5.296 -2.598 6.528 1.00 77.12 197 PRO A O 1
ATOM 1567 N N . ALA A 1 198 ? -7.156 -3.868 6.429 1.00 77.06 198 ALA A N 1
ATOM 1568 C CA . ALA A 1 198 ? -7.833 -3.119 7.472 1.00 77.06 198 ALA A CA 1
ATOM 1569 C C . ALA A 1 198 ? -6.994 -3.194 8.758 1.00 77.06 198 ALA A C 1
ATOM 1571 O O . ALA A 1 198 ? -6.546 -4.276 9.144 1.00 77.06 198 ALA A O 1
ATOM 1572 N N . GLU A 1 199 ? -6.764 -2.044 9.395 1.00 76.31 199 GLU A N 1
ATOM 1573 C CA . GLU A 1 199 ? -6.007 -1.961 10.653 1.00 76.31 199 GLU A CA 1
ATOM 1574 C C . GLU A 1 199 ? -6.646 -2.831 11.741 1.00 76.31 199 GLU A C 1
ATOM 1576 O O . GLU A 1 199 ? -5.958 -3.434 12.564 1.00 76.31 199 GLU A O 1
ATOM 1581 N N . PHE A 1 200 ? -7.973 -2.947 11.681 1.00 83.25 200 PHE A N 1
ATOM 1582 C CA . PHE A 1 200 ? -8.786 -3.744 12.579 1.00 83.25 200 PHE A CA 1
ATOM 1583 C C . PHE A 1 200 ? -9.562 -4.808 11.802 1.00 83.25 200 PHE A C 1
ATOM 1585 O O . PHE A 1 200 ? -9.922 -4.640 10.638 1.00 83.25 200 PHE A O 1
ATOM 1592 N N . ASN A 1 201 ? -9.882 -5.909 12.476 1.00 83.31 201 ASN A N 1
ATOM 1593 C CA . ASN A 1 201 ? -10.787 -6.940 11.962 1.00 83.31 201 ASN A CA 1
ATOM 1594 C C . ASN A 1 201 ? -12.276 -6.597 12.191 1.00 83.31 201 ASN A C 1
ATOM 1596 O O . ASN A 1 201 ? -13.134 -7.471 12.075 1.00 83.31 201 ASN A O 1
ATOM 1600 N N . PHE A 1 202 ? -12.571 -5.342 12.529 1.00 86.62 202 PHE A N 1
ATOM 1601 C CA . PHE A 1 202 ? -13.904 -4.776 12.702 1.00 86.62 202 PHE A CA 1
ATOM 1602 C C . PHE A 1 202 ? -13.965 -3.398 12.033 1.00 86.62 202 PHE A C 1
ATOM 1604 O O . PHE A 1 202 ? -12.939 -2.811 11.691 1.00 86.62 202 PHE A O 1
ATOM 1611 N N . GLN A 1 203 ? -15.176 -2.888 11.832 1.00 85.12 203 GLN A N 1
ATOM 1612 C CA . GLN A 1 203 ? -15.405 -1.554 11.286 1.00 85.12 203 GLN A CA 1
ATOM 1613 C C . GLN A 1 203 ? -15.946 -0.642 12.380 1.00 85.12 203 GLN A C 1
ATOM 1615 O O . GLN A 1 203 ? -16.823 -1.054 13.138 1.00 85.12 203 GLN A O 1
ATOM 1620 N N . TRP A 1 204 ? -15.431 0.585 12.432 1.00 91.94 204 TRP A N 1
ATOM 1621 C CA . TRP A 1 204 ? -16.003 1.648 13.248 1.00 91.94 204 TRP A CA 1
ATOM 1622 C C . TRP A 1 204 ? -17.332 2.100 12.647 1.00 91.94 204 TRP A C 1
ATOM 1624 O O . TRP A 1 204 ? -17.434 2.370 11.448 1.00 91.94 204 TRP A O 1
ATOM 1634 N N . ILE A 1 205 ? -18.354 2.160 13.489 1.00 93.56 205 ILE A N 1
ATOM 1635 C CA . ILE A 1 205 ? -19.718 2.527 13.141 1.00 93.56 205 ILE A CA 1
ATOM 1636 C C . ILE A 1 205 ? -20.005 3.872 13.793 1.00 93.56 205 ILE A C 1
ATOM 1638 O O . ILE A 1 205 ? -19.861 4.026 15.004 1.00 93.56 205 ILE A O 1
ATOM 1642 N N . ASN A 1 206 ? -20.434 4.837 12.984 1.00 95.19 206 ASN A N 1
ATOM 1643 C CA . ASN A 1 206 ? -20.980 6.090 13.492 1.00 95.19 206 ASN A CA 1
ATOM 1644 C C . ASN A 1 206 ? -22.462 5.866 13.827 1.00 95.19 206 ASN A C 1
ATOM 1646 O O . ASN A 1 206 ? -23.192 5.369 12.959 1.00 95.19 206 ASN A O 1
ATOM 1650 N N . PRO A 1 207 ? -22.928 6.223 15.035 1.00 93.81 207 PRO A N 1
ATOM 1651 C CA . PRO A 1 207 ? -24.345 6.271 15.338 1.00 93.81 207 PRO A CA 1
ATOM 1652 C C . PRO A 1 207 ? -25.086 7.178 14.358 1.00 93.81 207 PRO A C 1
ATOM 1654 O O . PRO A 1 207 ? -24.595 8.212 13.904 1.00 93.81 207 PRO A O 1
ATOM 1657 N N . THR A 1 208 ? -26.291 6.764 14.022 1.00 92.75 208 THR A N 1
ATOM 1658 C CA . THR A 1 208 ? -27.214 7.498 13.167 1.00 92.75 208 THR A CA 1
ATOM 1659 C C . THR A 1 208 ? -28.152 8.357 14.018 1.00 92.75 208 THR A C 1
ATOM 1661 O O . THR A 1 208 ? -28.331 8.086 15.205 1.00 92.75 208 THR A O 1
ATOM 1664 N N . PRO A 1 209 ? -28.844 9.354 13.439 1.00 91.88 209 PRO A N 1
ATOM 1665 C CA . PRO A 1 209 ? -29.836 10.132 14.184 1.00 91.88 209 PRO A CA 1
ATOM 1666 C C . PRO A 1 209 ? -30.947 9.283 14.828 1.00 91.88 209 PRO A C 1
ATOM 1668 O O . PRO A 1 209 ? -31.501 9.677 15.848 1.00 91.88 209 PRO A O 1
ATOM 1671 N N . SER A 1 210 ? -31.268 8.109 14.269 1.00 93.50 210 SER A N 1
ATOM 1672 C CA . SER A 1 210 ? -32.231 7.166 14.863 1.00 93.50 210 SER A CA 1
ATOM 1673 C C . SER A 1 210 ? -31.722 6.451 16.117 1.00 93.50 210 SER A C 1
ATOM 1675 O O . SER A 1 210 ? -32.521 5.883 16.864 1.00 93.50 210 SER A O 1
ATOM 1677 N N . ASP A 1 211 ? -30.416 6.479 16.369 1.00 94.69 211 ASP A N 1
ATOM 1678 C CA . ASP A 1 211 ? -29.815 5.884 17.561 1.00 94.69 211 ASP A CA 1
ATOM 1679 C C . ASP A 1 211 ? -29.910 6.825 18.772 1.00 94.69 211 ASP A C 1
ATOM 1681 O O . ASP A 1 211 ? -29.749 6.391 19.909 1.00 94.69 211 ASP A O 1
ATOM 1685 N N . VAL A 1 212 ? -30.248 8.102 18.565 1.00 94.31 212 VAL A N 1
ATOM 1686 C CA . VAL A 1 212 ? -30.418 9.078 19.646 1.00 94.31 212 VAL A CA 1
ATOM 1687 C C . VAL A 1 212 ? -31.771 8.884 20.338 1.00 94.31 212 VAL A C 1
ATOM 1689 O O . VAL A 1 212 ? -32.825 8.796 19.704 1.00 94.31 212 VAL A O 1
ATOM 1692 N N . ARG A 1 213 ? -31.752 8.820 21.669 1.00 93.88 213 ARG A N 1
ATOM 1693 C CA . ARG A 1 213 ? -32.929 8.812 22.540 1.00 93.88 213 ARG A CA 1
ATOM 1694 C C . ARG A 1 213 ? -33.078 10.200 23.146 1.00 93.88 213 ARG A C 1
ATOM 1696 O O . ARG A 1 213 ? -32.186 10.692 23.836 1.00 93.88 213 ARG A O 1
ATOM 1703 N N . HIS A 1 214 ? -34.204 10.847 22.866 1.00 91.69 214 HIS A N 1
ATOM 1704 C CA . HIS A 1 214 ? -34.499 12.192 23.354 1.00 91.69 214 HIS A CA 1
ATOM 1705 C C . HIS A 1 214 ? -35.284 12.148 24.668 1.00 91.69 214 HIS A C 1
ATOM 1707 O O . HIS A 1 214 ? -36.154 11.301 24.853 1.00 91.69 214 HIS A O 1
ATOM 1713 N N . GLY A 1 215 ? -35.019 13.104 25.555 1.00 89.62 215 GLY A N 1
ATOM 1714 C CA . GLY A 1 215 ? -35.699 13.260 26.838 1.00 89.62 215 GLY A CA 1
ATOM 1715 C C . GLY A 1 215 ? -34.935 14.232 27.732 1.00 89.62 215 GLY A C 1
ATOM 1716 O O . GLY A 1 215 ? -34.147 15.027 27.222 1.00 89.62 215 GLY A O 1
ATOM 1717 N N . ASP A 1 216 ? -35.152 14.151 29.045 1.00 87.94 216 ASP A N 1
ATOM 1718 C CA . ASP A 1 216 ? -34.478 15.022 30.021 1.00 87.94 216 ASP A CA 1
ATOM 1719 C C . ASP A 1 216 ? -32.961 14.779 30.045 1.00 87.94 216 ASP A C 1
ATOM 1721 O O . ASP A 1 216 ? -32.180 15.728 30.102 1.00 87.94 216 ASP A O 1
ATOM 1725 N N . ASN A 1 217 ? -32.558 13.512 29.916 1.00 88.81 217 ASN A N 1
ATOM 1726 C CA . ASN A 1 217 ? -31.169 13.083 29.792 1.00 88.81 217 ASN A CA 1
ATOM 1727 C C . ASN A 1 217 ? -30.980 12.340 28.450 1.00 88.81 217 ASN A C 1
ATOM 1729 O O . ASN A 1 217 ? -31.135 11.109 28.376 1.00 88.81 217 ASN A O 1
ATOM 1733 N N . PRO A 1 218 ? -30.766 13.086 27.346 1.00 91.94 218 PRO A N 1
ATOM 1734 C CA . PRO A 1 218 ? -30.640 12.500 26.020 1.00 91.94 218 PRO A CA 1
ATOM 1735 C C . PRO A 1 218 ? -29.334 11.714 25.886 1.00 91.94 218 PRO A C 1
ATOM 1737 O O . PRO A 1 218 ? -28.293 12.109 26.410 1.00 91.94 218 PRO A O 1
ATOM 1740 N N . HIS A 1 219 ? -29.391 10.597 25.168 1.00 93.50 219 HIS A N 1
ATOM 1741 C CA . HIS A 1 219 ? -28.263 9.677 25.043 1.00 93.50 219 HIS A CA 1
ATOM 1742 C C . HIS A 1 219 ? -28.294 8.916 23.713 1.00 93.50 219 HIS A C 1
ATOM 1744 O O . HIS A 1 219 ? -29.342 8.794 23.081 1.00 93.50 219 HIS A O 1
ATOM 1750 N N . VAL A 1 220 ? -27.149 8.387 23.288 1.00 95.38 220 VAL A N 1
ATOM 1751 C CA . VAL A 1 220 ? -27.008 7.586 22.065 1.00 95.38 220 VAL A CA 1
ATOM 1752 C C . VAL A 1 220 ? -27.050 6.101 22.402 1.00 95.38 220 VAL A C 1
ATOM 1754 O O . VAL A 1 220 ? -26.268 5.630 23.225 1.00 95.38 220 VAL A O 1
ATOM 1757 N N . SER A 1 221 ? -27.951 5.357 21.761 1.00 95.19 221 SER A N 1
ATOM 1758 C CA . SER A 1 221 ? -28.027 3.898 21.841 1.00 95.19 221 SER A CA 1
ATOM 1759 C C . SER A 1 221 ? -26.933 3.257 20.991 1.00 95.19 221 SER A C 1
ATOM 1761 O O . SER A 1 221 ? -26.843 3.470 19.783 1.00 95.19 221 SER A O 1
ATOM 1763 N N . ILE A 1 222 ? -26.118 2.415 21.615 1.00 95.12 222 ILE A N 1
ATOM 1764 C CA . ILE A 1 222 ? -25.163 1.544 20.942 1.00 95.12 222 ILE A CA 1
ATOM 1765 C C . ILE A 1 222 ? -25.796 0.158 20.845 1.00 95.12 222 ILE A C 1
ATOM 1767 O O . ILE A 1 222 ? -25.706 -0.658 21.768 1.00 95.12 222 ILE A O 1
ATOM 1771 N N . GLN A 1 223 ? -26.468 -0.090 19.715 1.00 91.75 223 GLN A N 1
ATOM 1772 C CA . GLN A 1 223 ? -27.132 -1.364 19.397 1.00 91.75 223 GLN A CA 1
ATOM 1773 C C . GLN A 1 223 ? -28.141 -1.822 20.469 1.00 91.75 223 GLN A C 1
ATOM 1775 O O . GLN A 1 223 ? -28.277 -3.020 20.705 1.00 91.75 223 GLN A O 1
ATOM 1780 N N . ASP A 1 224 ? -28.799 -0.882 21.157 1.00 92.75 224 ASP A N 1
ATOM 1781 C CA . ASP A 1 224 ? -29.735 -1.134 22.266 1.00 92.75 224 ASP A CA 1
ATOM 1782 C C . ASP A 1 224 ? -29.140 -1.988 23.405 1.00 92.75 224 ASP A C 1
ATOM 1784 O O . ASP A 1 224 ? -29.849 -2.698 24.119 1.00 92.75 224 ASP A O 1
ATOM 1788 N N . ARG A 1 225 ? -27.811 -1.936 23.573 1.00 92.56 225 ARG A N 1
ATOM 1789 C CA . ARG A 1 225 ? -27.068 -2.666 24.616 1.00 92.56 225 ARG A CA 1
ATOM 1790 C C . ARG A 1 225 ? -26.453 -1.740 25.654 1.00 92.56 225 ARG A C 1
ATOM 1792 O O . ARG A 1 225 ? -26.429 -2.078 26.833 1.00 92.56 225 ARG A O 1
ATOM 1799 N N . VAL A 1 226 ? -25.894 -0.626 25.197 1.00 93.56 226 VAL A N 1
ATOM 1800 C CA . VAL A 1 226 ? -25.224 0.381 26.022 1.00 93.56 226 VAL A CA 1
ATOM 1801 C C . VAL A 1 226 ? -25.646 1.751 25.521 1.00 93.56 226 VAL A C 1
ATOM 1803 O O . VAL A 1 226 ? -25.861 1.930 24.327 1.00 93.56 226 VAL A O 1
ATOM 1806 N N . PHE A 1 227 ? -25.764 2.711 26.427 1.00 93.88 227 PHE A N 1
ATOM 1807 C CA . PHE A 1 227 ? -26.276 4.039 26.131 1.00 93.88 227 PHE A CA 1
ATOM 1808 C C . PHE A 1 227 ? -25.272 5.093 26.591 1.00 93.88 227 PHE A C 1
ATOM 1810 O O . PHE A 1 227 ? -24.888 5.104 27.761 1.00 93.88 227 PHE A O 1
ATOM 1817 N N . VAL A 1 228 ? -24.839 5.955 25.674 1.00 93.88 228 VAL A N 1
ATOM 1818 C CA . VAL A 1 228 ? -23.840 7.002 25.927 1.00 93.88 228 VAL A CA 1
ATOM 1819 C C . VAL A 1 228 ? -24.552 8.330 26.132 1.00 93.88 228 VAL A C 1
ATOM 1821 O O . VAL A 1 228 ? -25.159 8.873 25.212 1.00 93.88 228 VAL A O 1
ATOM 1824 N N . GLU A 1 229 ? -24.505 8.841 27.352 1.00 92.31 229 GLU A N 1
ATOM 1825 C CA . GLU A 1 229 ? -25.104 10.107 27.760 1.00 92.31 229 GLU A CA 1
ATOM 1826 C C . GLU A 1 229 ? -24.015 11.169 27.935 1.00 92.31 229 GLU A C 1
ATOM 1828 O O . GLU A 1 229 ? -22.956 10.879 28.482 1.00 92.31 229 GLU A O 1
ATOM 1833 N N . CYS A 1 230 ? -24.271 12.396 27.482 1.00 89.88 230 CYS A N 1
ATOM 1834 C CA . CYS A 1 230 ? -23.378 13.538 27.689 1.00 89.88 230 CYS A CA 1
ATOM 1835 C C . CYS A 1 230 ? -24.221 14.726 28.163 1.00 89.88 230 CYS A C 1
ATOM 1837 O O . CYS A 1 230 ? -24.760 15.494 27.359 1.00 89.88 230 CYS A O 1
ATOM 1839 N N . VAL A 1 231 ? -24.451 14.783 29.477 1.00 86.19 231 VAL A N 1
ATOM 1840 C CA . VAL A 1 231 ? -25.348 15.737 30.147 1.00 86.19 231 VAL A CA 1
ATOM 1841 C C . VAL A 1 231 ? -24.728 16.125 31.489 1.00 86.19 231 VAL A C 1
ATOM 1843 O O . VAL A 1 231 ? -24.057 15.329 32.133 1.00 86.19 231 VAL A O 1
ATOM 1846 N N . GLY A 1 232 ? -24.929 17.369 31.932 1.00 82.75 232 GLY A N 1
ATOM 1847 C CA . GLY A 1 232 ? -24.472 17.813 33.258 1.00 82.75 232 GLY A CA 1
ATOM 1848 C C . GLY A 1 232 ? -22.957 18.020 33.389 1.00 82.75 232 GLY A C 1
ATOM 1849 O O . GLY A 1 232 ? -22.482 18.379 34.470 1.00 82.75 232 GLY A O 1
ATOM 1850 N N . GLY A 1 233 ? -22.219 17.879 32.287 1.00 87.31 233 GLY A N 1
ATOM 1851 C CA . GLY A 1 233 ? -20.766 17.998 32.236 1.00 87.31 233 GLY A CA 1
ATOM 1852 C C . GLY A 1 233 ? -20.015 16.688 32.450 1.00 87.31 233 GLY A C 1
ATOM 1853 O O . GLY A 1 233 ? -18.801 16.750 32.623 1.00 87.31 233 GLY A O 1
ATOM 1854 N N . ASP A 1 234 ? -20.706 15.550 32.373 1.00 90.12 234 ASP A N 1
ATOM 1855 C CA . ASP A 1 234 ? -20.100 14.222 32.401 1.00 90.12 234 ASP A CA 1
ATOM 1856 C C . ASP A 1 234 ? -20.505 13.409 31.159 1.00 90.12 234 ASP A C 1
ATOM 1858 O O . ASP A 1 234 ? -21.641 13.495 30.681 1.00 90.12 234 ASP A O 1
ATOM 1862 N N . LEU A 1 235 ? -19.583 12.576 30.672 1.00 91.31 235 LEU A N 1
ATOM 1863 C CA . LEU A 1 235 ? -19.863 11.467 29.768 1.00 91.31 235 LEU A CA 1
ATOM 1864 C C . LEU A 1 235 ? -20.183 10.245 30.625 1.00 91.31 235 LEU A C 1
ATOM 1866 O O . LEU A 1 235 ? -19.349 9.779 31.399 1.00 91.31 235 LEU A O 1
ATOM 1870 N N . THR A 1 236 ? -21.399 9.725 30.496 1.00 92.19 236 THR A N 1
ATOM 1871 C CA . THR A 1 236 ? -21.912 8.622 31.311 1.00 92.19 236 THR A CA 1
ATOM 1872 C C . THR A 1 236 ? -22.314 7.444 30.434 1.00 92.19 236 THR A C 1
ATOM 1874 O O . THR A 1 236 ? -23.056 7.586 29.462 1.00 92.19 236 THR A O 1
ATOM 1877 N N . ILE A 1 237 ? -21.853 6.251 30.805 1.00 93.44 237 ILE A N 1
ATOM 1878 C CA . ILE A 1 237 ? -22.213 4.990 30.157 1.00 93.44 237 ILE A CA 1
ATOM 1879 C C . ILE A 1 237 ? -23.312 4.312 30.972 1.00 93.44 237 ILE A C 1
ATOM 1881 O O . ILE A 1 237 ? -23.130 4.040 32.160 1.00 93.44 237 ILE A O 1
ATOM 1885 N N . LYS A 1 238 ? -24.439 3.997 30.333 1.00 92.88 238 LYS A N 1
ATOM 1886 C CA . LYS A 1 238 ? -25.598 3.335 30.953 1.00 92.88 238 LYS A CA 1
ATOM 1887 C C . LYS A 1 238 ? -25.897 1.998 30.278 1.00 92.88 238 LYS A C 1
ATOM 1889 O O . LYS A 1 238 ? -25.527 1.769 29.129 1.00 92.88 238 LYS A O 1
ATOM 1894 N N . ILE A 1 239 ? -26.618 1.135 30.988 1.00 91.44 239 ILE A N 1
ATOM 1895 C CA . ILE A 1 239 ? -27.101 -0.168 30.489 1.00 91.44 239 ILE A CA 1
ATOM 1896 C C . ILE A 1 239 ? -28.628 -0.233 30.351 1.00 91.44 239 ILE A C 1
ATOM 1898 O O . ILE A 1 239 ? -29.170 -1.257 29.948 1.00 91.44 239 ILE A O 1
ATOM 1902 N N . GLU A 1 240 ? -29.320 0.860 30.672 1.00 89.50 240 GLU A N 1
ATOM 1903 C CA . GLU A 1 240 ? -30.773 0.976 30.578 1.00 89.50 240 GLU A CA 1
ATOM 1904 C C . GLU A 1 240 ? -31.151 2.125 29.637 1.00 89.50 240 GLU A C 1
ATOM 1906 O O . GLU A 1 240 ? -30.608 3.230 29.749 1.00 89.50 240 GLU A O 1
ATOM 1911 N N . ASP A 1 241 ? -32.114 1.872 28.744 1.00 91.50 241 ASP A N 1
ATOM 1912 C CA . ASP A 1 241 ? -32.736 2.896 27.894 1.00 91.50 241 ASP A CA 1
ATOM 1913 C C . ASP A 1 241 ? -33.734 3.709 28.732 1.00 91.50 241 ASP A C 1
ATOM 1915 O O . ASP A 1 241 ? -34.947 3.484 28.714 1.00 91.50 241 ASP A O 1
ATOM 1919 N N . ASN A 1 242 ? -33.209 4.602 29.569 1.00 89.25 242 ASN A N 1
ATOM 1920 C CA . ASN A 1 242 ? -34.017 5.503 30.377 1.00 89.25 242 ASN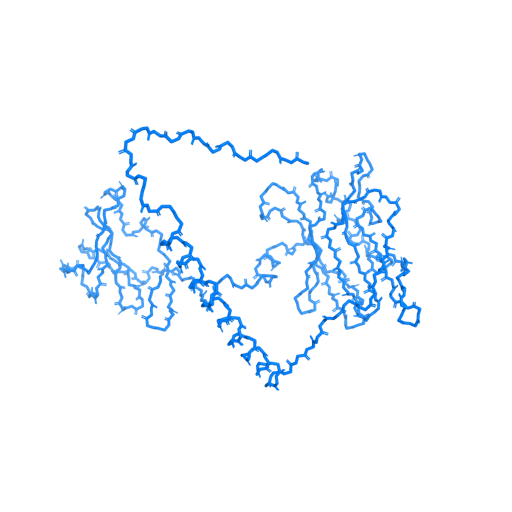 A CA 1
ATOM 1921 C C . ASN A 1 242 ? -33.464 6.927 30.293 1.00 89.25 242 ASN A C 1
ATOM 1923 O O . ASN A 1 242 ? -32.316 7.205 30.655 1.00 89.25 242 ASN A O 1
ATOM 1927 N N . THR A 1 243 ? -34.296 7.835 29.785 1.00 88.00 243 THR A N 1
ATOM 1928 C CA . THR A 1 243 ? -33.986 9.262 29.636 1.00 88.00 243 THR A CA 1
ATOM 1929 C C . THR A 1 243 ? -34.429 10.098 30.839 1.00 88.00 243 THR A C 1
ATOM 1931 O O . THR A 1 243 ? -34.080 11.272 30.910 1.00 88.00 243 THR A O 1
ATOM 1934 N N . ALA A 1 244 ? -35.219 9.545 31.764 1.00 83.94 244 ALA A N 1
ATOM 1935 C CA . ALA A 1 244 ? -35.737 10.258 32.935 1.00 83.94 244 ALA A CA 1
ATOM 1936 C C . ALA A 1 244 ? -34.867 10.031 34.179 1.00 83.94 244 ALA A C 1
ATOM 1938 O O . ALA A 1 244 ? -34.562 10.971 34.908 1.00 83.94 244 ALA A O 1
ATOM 1939 N N 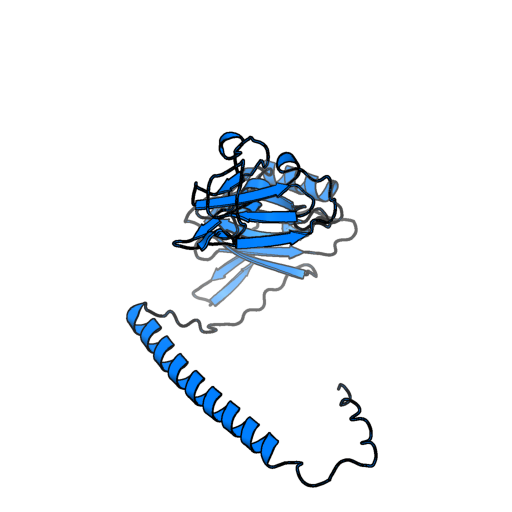. THR A 1 245 ? -34.469 8.780 34.421 1.00 70.94 245 THR A N 1
ATOM 1940 C CA . THR A 1 245 ? -33.670 8.368 35.583 1.00 70.94 245 THR A CA 1
ATOM 1941 C C . THR A 1 245 ? -32.760 7.212 35.191 1.00 70.94 245 THR A C 1
ATOM 1943 O O . THR A 1 245 ? -33.258 6.199 34.713 1.00 70.94 245 THR A O 1
ATOM 1946 N N . GLY A 1 246 ? -31.457 7.304 35.423 1.00 64.75 246 GLY A N 1
ATOM 1947 C CA . GLY A 1 246 ? -30.548 6.193 35.154 1.00 64.75 246 GLY A CA 1
ATOM 1948 C C . GLY A 1 246 ? -29.317 6.264 36.040 1.00 64.75 246 GLY A C 1
ATOM 1949 O O . GLY A 1 246 ? -28.791 7.347 36.278 1.00 64.75 246 GLY A O 1
ATOM 1950 N N . GLU A 1 247 ? -28.877 5.112 36.540 1.00 71.25 247 GLU A N 1
ATOM 1951 C CA . GLU A 1 247 ? -27.576 4.979 37.190 1.00 71.25 247 GLU A CA 1
ATOM 1952 C C . GLU A 1 247 ? -26.562 4.556 36.120 1.00 71.25 247 GLU A C 1
ATOM 1954 O O . GLU A 1 247 ? -26.724 3.533 35.450 1.00 71.25 247 GLU A O 1
ATOM 1959 N N . GLY A 1 248 ? -25.550 5.394 35.898 1.00 83.62 248 GLY A N 1
ATOM 1960 C CA . GLY A 1 248 ? -24.448 5.066 35.003 1.00 83.62 248 GLY A CA 1
ATOM 1961 C C . GLY A 1 248 ? -23.562 3.983 35.610 1.00 83.62 248 GLY A C 1
ATOM 1962 O O . GLY A 1 248 ? -23.270 4.004 36.802 1.00 83.62 248 GLY A O 1
ATOM 1963 N N . ILE A 1 249 ? -23.089 3.055 34.783 1.00 90.56 249 ILE A N 1
ATOM 1964 C CA . ILE A 1 249 ? -22.068 2.076 35.186 1.00 90.56 249 ILE A CA 1
ATOM 1965 C C . ILE A 1 249 ? -20.656 2.676 35.155 1.00 90.56 249 ILE A C 1
ATOM 1967 O O . ILE A 1 249 ? -19.731 2.123 35.748 1.00 90.56 249 ILE A O 1
ATOM 1971 N N . TYR A 1 250 ? -20.492 3.798 34.456 1.00 91.88 250 TYR A N 1
ATOM 1972 C CA . TYR A 1 250 ? -19.264 4.576 34.379 1.00 91.88 250 TYR A CA 1
ATOM 1973 C C . TYR A 1 250 ? -19.605 6.034 34.077 1.00 91.88 250 TYR A C 1
ATOM 1975 O O . TYR A 1 250 ? -20.560 6.298 33.346 1.00 91.88 250 TYR A O 1
ATOM 1983 N N . SER A 1 251 ? -18.829 6.961 34.630 1.00 92.06 251 SER A N 1
ATOM 1984 C CA . SER A 1 251 ? -18.959 8.390 34.372 1.00 92.06 251 SER A CA 1
ATOM 1985 C C . SER A 1 251 ? -17.593 9.058 34.500 1.00 92.06 251 SER A C 1
ATOM 1987 O O . SER A 1 251 ? -16.822 8.735 35.411 1.00 92.06 251 SER A O 1
ATOM 1989 N N . GLU A 1 252 ? -17.294 9.967 33.580 1.00 92.38 252 GLU A N 1
ATOM 1990 C CA . GLU A 1 252 ? -16.115 10.826 33.616 1.00 92.38 252 GLU A CA 1
ATOM 1991 C C . GLU A 1 252 ? -16.478 12.262 33.209 1.00 92.38 252 GLU A C 1
ATOM 1993 O O . GLU A 1 252 ? -17.376 12.452 32.386 1.00 92.38 252 GLU A O 1
ATOM 1998 N N . PRO A 1 253 ? -15.806 13.285 33.761 1.00 93.00 253 PRO A N 1
ATOM 1999 C CA . PRO A 1 253 ? -16.088 14.671 33.409 1.00 93.00 253 PRO A CA 1
ATOM 2000 C C . PRO A 1 253 ? -15.616 14.999 31.989 1.00 93.00 253 PRO A C 1
ATOM 2002 O O . PRO A 1 253 ? -14.513 14.619 31.594 1.00 93.00 253 PRO A O 1
ATOM 2005 N N . VAL A 1 254 ? -16.408 15.777 31.250 1.00 90.69 254 VAL A N 1
ATOM 2006 C CA . VAL A 1 254 ? -15.996 16.349 29.955 1.00 90.69 254 VAL A CA 1
ATOM 2007 C C . VAL A 1 254 ? -15.321 17.712 30.130 1.00 90.69 254 VAL A C 1
ATOM 2009 O O . VAL A 1 254 ? -15.516 18.404 31.132 1.00 90.69 254 VAL A O 1
ATOM 2012 N N . GLU A 1 255 ? -14.519 18.122 29.143 1.00 88.81 255 GLU A N 1
ATOM 2013 C CA . GLU A 1 255 ? -13.807 19.408 29.183 1.00 88.81 255 GLU A CA 1
ATOM 2014 C C . GLU A 1 255 ? -14.762 20.613 29.136 1.00 88.81 255 GLU A C 1
ATOM 2016 O O . GLU A 1 255 ? -14.612 21.554 29.922 1.00 88.81 255 GLU A O 1
ATOM 2021 N N . ASP A 1 256 ? -15.764 20.584 28.248 1.00 87.75 256 ASP A N 1
ATOM 2022 C CA . ASP A 1 256 ? -16.821 21.596 28.195 1.00 87.75 256 ASP A CA 1
ATOM 2023 C C . ASP A 1 256 ? -18.090 21.080 28.872 1.00 87.75 256 ASP A C 1
ATOM 2025 O O . ASP A 1 256 ? -18.814 20.235 28.352 1.00 87.75 256 ASP A O 1
ATOM 2029 N N . ARG A 1 257 ? -18.418 21.655 30.029 1.00 87.38 257 ARG A N 1
ATOM 2030 C CA . ARG A 1 257 ? -19.603 21.269 30.807 1.00 87.38 257 ARG A CA 1
ATOM 2031 C C . ARG A 1 257 ? -20.933 21.561 30.107 1.00 87.38 257 ARG A C 1
ATOM 2033 O O . ARG A 1 257 ? -21.966 21.085 30.571 1.00 87.38 257 ARG A O 1
ATOM 2040 N N . ASN A 1 258 ? -20.924 22.373 29.050 1.00 85.62 258 ASN A N 1
ATOM 2041 C CA . ASN A 1 258 ? -22.107 22.672 28.245 1.00 85.62 258 ASN A CA 1
ATOM 2042 C C . ASN A 1 258 ? -22.239 21.762 27.018 1.00 85.62 258 ASN A C 1
ATOM 2044 O O . ASN A 1 258 ? -23.213 21.923 26.278 1.00 85.62 258 ASN A O 1
ATOM 2048 N N . GLN A 1 259 ? -21.286 20.847 26.803 1.00 84.69 259 GLN A N 1
ATOM 2049 C CA . GLN A 1 259 ? -21.338 19.867 25.727 1.00 84.69 259 GLN A CA 1
ATOM 2050 C C . GLN A 1 259 ? -22.628 19.050 25.833 1.00 84.69 259 GLN A C 1
ATOM 2052 O O . GLN A 1 259 ? -23.005 18.583 26.911 1.00 84.69 259 GLN A O 1
ATOM 2057 N N . LYS A 1 260 ? -23.324 18.912 24.705 1.00 84.94 260 LYS A N 1
ATOM 2058 C CA . LYS A 1 260 ? -24.519 18.079 24.577 1.00 84.94 260 LYS A CA 1
ATOM 2059 C C . LYS A 1 260 ? -24.185 16.785 23.853 1.00 84.94 260 LYS A C 1
ATOM 2061 O O . LYS A 1 260 ? -23.143 16.654 23.218 1.00 84.94 260 LYS A O 1
ATOM 2066 N N . VAL A 1 261 ? -25.131 15.850 23.875 1.00 84.88 261 VAL A N 1
ATOM 2067 C CA . VAL A 1 261 ? -25.031 14.596 23.117 1.00 84.88 261 VAL A CA 1
ATOM 2068 C C . VAL A 1 261 ? -24.772 14.821 21.619 1.00 84.88 261 VAL A C 1
ATOM 2070 O O . VAL A 1 261 ? -23.996 14.084 21.027 1.00 84.88 261 VAL A O 1
ATOM 2073 N N . ASP A 1 262 ? -25.351 15.872 21.029 1.00 83.94 262 ASP A N 1
ATOM 2074 C CA . ASP A 1 262 ? -25.186 16.200 19.604 1.00 83.94 262 ASP A CA 1
ATOM 2075 C C . ASP A 1 262 ? -23.784 16.742 19.270 1.00 83.94 262 ASP A C 1
ATOM 2077 O O . ASP A 1 262 ? -23.378 16.732 18.110 1.00 83.94 262 ASP A O 1
ATOM 2081 N N . ASP A 1 263 ? -23.047 17.213 20.279 1.00 85.00 263 ASP A N 1
ATOM 2082 C CA . ASP A 1 263 ? -21.677 17.709 20.135 1.00 85.00 263 ASP A CA 1
ATOM 2083 C C . ASP A 1 263 ? -20.642 16.577 20.286 1.00 85.00 263 ASP A C 1
ATOM 2085 O O . ASP A 1 263 ? -19.448 16.791 20.077 1.00 85.00 263 ASP A O 1
ATOM 2089 N N . ALA A 1 264 ? -21.069 15.375 20.695 1.00 82.75 264 ALA A N 1
ATOM 2090 C CA . ALA A 1 264 ? -20.190 14.228 20.875 1.00 82.75 264 ALA A CA 1
ATOM 2091 C C . ALA A 1 264 ? -19.977 13.480 19.550 1.00 82.75 264 ALA A C 1
ATOM 2093 O O . ALA A 1 264 ? -20.920 12.975 18.939 1.00 82.75 264 ALA A O 1
ATOM 2094 N N . GLU A 1 265 ? -18.718 13.344 19.128 1.00 87.50 265 GLU A N 1
ATOM 2095 C CA . GLU A 1 265 ? -18.348 12.441 18.039 1.00 87.50 265 GLU A CA 1
ATOM 2096 C C . GLU A 1 265 ? -18.157 11.032 18.608 1.00 87.50 265 GLU A C 1
ATOM 2098 O O . GLU A 1 265 ? -17.174 10.742 19.288 1.00 87.50 265 GLU A O 1
ATOM 2103 N N . ILE A 1 266 ? -19.140 10.164 18.368 1.00 91.19 266 ILE A N 1
ATOM 2104 C CA . ILE A 1 266 ? -19.148 8.791 18.871 1.00 91.19 266 ILE A CA 1
ATOM 2105 C C . ILE A 1 266 ? -18.898 7.842 17.703 1.00 91.19 266 ILE A C 1
ATOM 2107 O O . ILE A 1 266 ? -19.564 7.913 16.672 1.00 91.19 266 ILE A O 1
ATOM 2111 N N . GLN A 1 267 ? -17.973 6.909 17.890 1.00 94.19 267 GLN A N 1
ATOM 2112 C CA . GLN A 1 267 ? -17.801 5.739 17.038 1.00 94.19 267 GLN A CA 1
ATOM 2113 C C . GLN A 1 267 ? -17.753 4.505 17.920 1.00 94.19 267 GLN A C 1
ATOM 2115 O O . GLN A 1 267 ? -17.236 4.567 19.031 1.00 94.19 267 GLN A O 1
ATOM 2120 N N . TYR A 1 268 ? -18.295 3.396 17.429 1.00 94.69 268 TYR A N 1
ATOM 2121 C CA . TYR A 1 268 ? -18.238 2.129 18.147 1.00 94.69 268 TYR A CA 1
ATOM 2122 C C . TYR A 1 268 ? -17.972 0.954 17.215 1.00 94.69 268 TYR A C 1
ATOM 2124 O O . TYR A 1 268 ? -18.220 1.028 16.010 1.00 94.69 268 TYR A O 1
ATOM 2132 N N . ALA A 1 269 ? -17.519 -0.163 17.770 1.00 94.69 269 ALA A N 1
ATOM 2133 C CA . ALA A 1 269 ? -17.449 -1.431 17.055 1.00 94.69 269 ALA A CA 1
ATOM 2134 C C . ALA A 1 269 ? -17.926 -2.597 17.924 1.00 94.69 269 ALA A C 1
ATOM 2136 O O . ALA A 1 269 ? -17.723 -2.624 19.135 1.00 94.69 269 ALA A O 1
ATOM 2137 N N . ILE A 1 270 ? -18.554 -3.597 17.298 1.00 92.19 270 ILE A N 1
ATOM 2138 C CA . ILE A 1 270 ? -19.019 -4.804 17.992 1.00 92.19 270 ILE A CA 1
ATOM 2139 C C . ILE A 1 270 ? -18.101 -5.970 17.648 1.00 92.19 270 ILE A C 1
ATOM 2141 O O . ILE A 1 270 ? -18.045 -6.415 16.501 1.00 92.19 270 ILE A O 1
ATOM 2145 N N . GLN A 1 271 ? -17.427 -6.513 18.661 1.00 90.44 271 GLN A N 1
ATOM 2146 C CA . GLN A 1 271 ? -16.578 -7.691 18.520 1.00 90.44 271 GLN A CA 1
ATOM 2147 C C . GLN A 1 271 ? -17.030 -8.793 19.480 1.00 90.44 271 GLN A C 1
ATOM 2149 O O . GLN A 1 271 ? -16.590 -8.898 20.627 1.00 90.44 271 GLN A O 1
ATOM 2154 N N . GLY A 1 272 ? -17.951 -9.632 18.999 1.00 87.69 272 GLY A N 1
ATOM 2155 C CA . GLY A 1 272 ? -18.593 -10.656 19.819 1.00 87.69 272 GLY A CA 1
ATOM 2156 C C . GLY A 1 272 ? -19.360 -10.024 20.982 1.00 87.69 272 GLY A C 1
ATOM 2157 O O . GLY A 1 272 ? -20.347 -9.320 20.776 1.00 87.69 272 GLY A O 1
ATOM 2158 N N . ALA A 1 273 ? -18.907 -10.275 22.211 1.00 88.75 273 ALA A N 1
ATOM 2159 C CA . ALA A 1 273 ? -19.512 -9.693 23.407 1.00 88.75 273 ALA A CA 1
ATOM 2160 C C . ALA A 1 273 ? -19.049 -8.252 23.690 1.00 88.75 273 ALA A C 1
ATOM 2162 O O . ALA A 1 273 ? -19.737 -7.552 24.432 1.00 88.75 273 ALA A O 1
ATOM 2163 N N . LEU A 1 274 ? -17.931 -7.813 23.102 1.00 90.56 274 LEU A N 1
ATOM 2164 C CA . LEU A 1 274 ? -17.332 -6.504 23.359 1.00 90.56 274 LEU A CA 1
ATOM 2165 C C . LEU A 1 274 ? -17.994 -5.406 22.522 1.00 90.56 274 LEU A C 1
ATOM 2167 O O . LEU A 1 274 ? -18.325 -5.623 21.353 1.00 90.56 274 LEU A O 1
ATOM 2171 N N . ILE A 1 275 ? -18.143 -4.239 23.145 1.00 92.19 275 ILE A N 1
ATOM 2172 C CA . ILE A 1 275 ? -18.432 -2.959 22.499 1.00 92.19 275 ILE A CA 1
ATOM 2173 C C . ILE A 1 275 ? -17.184 -2.108 22.725 1.00 92.19 275 ILE A C 1
ATOM 2175 O O . ILE A 1 275 ? -16.790 -1.919 23.877 1.00 92.19 275 ILE A O 1
ATOM 2179 N N . LEU A 1 276 ? -16.537 -1.721 21.631 1.00 90.88 276 LEU A N 1
ATOM 2180 C CA . LEU A 1 276 ? -15.357 -0.859 21.596 1.00 90.88 276 LEU A CA 1
ATOM 2181 C C . LEU A 1 276 ? -15.771 0.561 21.246 1.00 90.88 276 LEU A C 1
ATOM 2183 O O . LEU A 1 276 ? -16.707 0.669 20.418 1.00 90.88 276 LEU A O 1
#

Foldseek 3Di:
DDDDDDPDDDDPDDDPDDPDDPVVVVVVVVVVVVVVVVVVVVVVVVVVCVVVNDDDDDCPDDDDDDQPADWAWAEKDDQADFKIKTFTAHPDPPDDFDPSRTIWMWGQDPVVRDTDTDDPCLVPDPVSSVVRRVLCVVAVQWGFHYWFDDPQKIWGWIARDDDPLRIFIWIWGGDNRRRTHTDDRPCSVVCVVRRDDDPDPWDKDWADPVQWDDDQFIWGHDVLQWTWTQAQQKTFIFRDPDRPDGDGPDIDGHPDRPDGNVNDGDIWTDDPPDID